Protein AF-A0A7C2J546-F1 (afdb_monomer_lite)

pLDDT: mean 70.64, std 10.44, range [43.5, 88.75]

Radius of gyration: 29.86 Å; chains: 1; bounding box: 64×60×83 Å

Structure (mmCIF, N/CA/C/O backbone):
data_AF-A0A7C2J546-F1
#
_entry.id   AF-A0A7C2J546-F1
#
loop_
_atom_site.group_PDB
_atom_site.id
_atom_site.type_symbol
_atom_site.label_atom_id
_atom_site.label_alt_id
_atom_site.label_comp_id
_atom_site.label_asym_id
_atom_site.label_entity_id
_atom_site.label_seq_id
_atom_site.pdbx_PDB_ins_code
_atom_site.Cartn_x
_atom_site.Cartn_y
_atom_site.Cartn_z
_atom_site.occupancy
_atom_site.B_iso_or_equiv
_atom_site.auth_seq_id
_atom_site.auth_comp_id
_atom_site.auth_asym_id
_atom_site.auth_atom_id
_atom_site.pdbx_PDB_model_num
ATOM 1 N N . MET A 1 1 ? 37.547 -2.231 -60.853 1.00 55.41 1 MET A N 1
ATOM 2 C CA . MET A 1 1 ? 38.028 -1.615 -59.593 1.00 55.41 1 MET A CA 1
ATOM 3 C C . MET A 1 1 ? 37.091 -0.547 -59.016 1.00 55.41 1 MET A C 1
ATOM 5 O O . MET A 1 1 ? 37.048 -0.423 -57.803 1.00 55.41 1 MET A O 1
ATOM 9 N N . VAL A 1 2 ? 36.297 0.184 -59.814 1.00 55.59 2 VAL A N 1
ATOM 10 C CA . VAL A 1 2 ? 35.371 1.216 -59.282 1.00 55.59 2 VAL A CA 1
ATOM 11 C C . VAL A 1 2 ? 34.123 0.618 -58.598 1.00 55.59 2 VAL A C 1
ATOM 13 O O . VAL A 1 2 ? 33.692 1.110 -57.560 1.00 55.59 2 VAL A O 1
ATOM 16 N N . LEU A 1 3 ? 33.591 -0.500 -59.109 1.00 59.06 3 LEU A N 1
ATOM 17 C CA . LEU A 1 3 ? 32.412 -1.189 -58.547 1.00 59.06 3 LEU A CA 1
ATOM 18 C C . LEU A 1 3 ? 32.613 -1.709 -57.114 1.00 59.06 3 LEU A C 1
ATOM 20 O O . LEU A 1 3 ? 31.687 -1.682 -56.310 1.00 59.06 3 LEU A O 1
ATOM 24 N N . THR A 1 4 ? 33.828 -2.138 -56.777 1.00 66.25 4 THR A N 1
ATOM 25 C CA . THR A 1 4 ? 34.175 -2.593 -55.425 1.00 66.25 4 THR A CA 1
ATOM 26 C C . THR A 1 4 ? 34.210 -1.436 -54.427 1.00 66.25 4 THR A C 1
ATOM 28 O O . THR A 1 4 ? 33.751 -1.605 -53.305 1.00 66.25 4 THR A O 1
ATOM 31 N N . GLY A 1 5 ? 34.664 -0.243 -54.829 1.00 69.44 5 GLY A N 1
ATOM 32 C CA . GLY A 1 5 ? 34.682 0.936 -53.952 1.00 69.44 5 GLY A CA 1
ATOM 33 C C . GLY A 1 5 ? 33.279 1.440 -53.603 1.00 69.44 5 GLY A C 1
ATOM 34 O O . GLY A 1 5 ? 32.990 1.717 -52.443 1.00 69.44 5 GLY A O 1
ATOM 35 N N . VAL A 1 6 ? 32.370 1.473 -54.584 1.00 73.00 6 VAL A N 1
ATOM 36 C CA . VAL A 1 6 ? 30.972 1.882 -54.358 1.00 73.00 6 VAL A CA 1
ATOM 37 C C . VAL A 1 6 ? 30.243 0.891 -53.445 1.00 73.00 6 VAL A C 1
ATOM 39 O O . VAL A 1 6 ? 29.521 1.311 -52.543 1.00 73.00 6 VAL A O 1
ATOM 42 N N . ALA A 1 7 ? 30.475 -0.416 -53.612 1.00 72.81 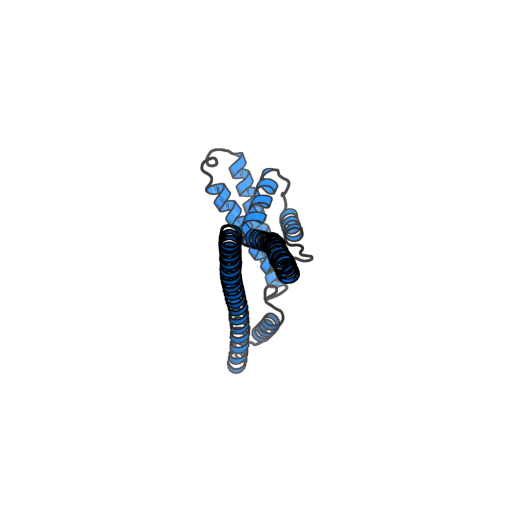7 ALA A N 1
ATOM 43 C CA . ALA A 1 7 ? 29.890 -1.438 -52.742 1.00 72.81 7 ALA A CA 1
ATOM 44 C C . ALA A 1 7 ? 30.337 -1.292 -51.273 1.00 72.81 7 ALA A C 1
ATOM 46 O O . ALA A 1 7 ? 29.511 -1.413 -50.370 1.00 72.81 7 ALA A O 1
ATOM 47 N N . TRP A 1 8 ? 31.612 -0.967 -51.029 1.00 75.75 8 TRP A N 1
ATOM 48 C CA . TRP A 1 8 ? 32.131 -0.719 -49.679 1.00 75.75 8 TRP A CA 1
ATOM 49 C C . TRP A 1 8 ? 31.527 0.528 -49.036 1.00 75.75 8 TRP A C 1
ATOM 51 O O . TRP A 1 8 ? 31.119 0.479 -47.878 1.00 75.75 8 TRP A O 1
ATOM 61 N N . VAL A 1 9 ? 31.393 1.623 -49.788 1.00 73.62 9 VAL A N 1
ATOM 62 C CA . VAL A 1 9 ? 30.779 2.860 -49.277 1.00 73.62 9 VAL A CA 1
ATOM 63 C C . VAL A 1 9 ? 29.307 2.643 -48.918 1.00 73.62 9 VAL A C 1
ATOM 65 O O . VAL A 1 9 ? 28.864 3.091 -47.863 1.00 73.62 9 VAL A O 1
ATOM 68 N N . VAL A 1 10 ? 28.553 1.907 -49.741 1.00 75.25 10 VAL A N 1
ATOM 69 C CA . VAL A 1 10 ? 27.147 1.576 -49.450 1.00 75.25 10 VAL A CA 1
ATOM 70 C C . VAL A 1 10 ? 27.033 0.658 -48.230 1.00 75.25 10 VAL A C 1
ATOM 72 O O . VAL A 1 10 ? 26.159 0.864 -47.388 1.00 75.25 10 VAL A O 1
ATOM 75 N N . PHE A 1 11 ? 27.930 -0.320 -48.087 1.00 73.81 11 PHE A N 1
ATOM 76 C CA . PHE A 1 11 ? 27.926 -1.239 -46.948 1.00 73.81 11 PHE A CA 1
ATOM 77 C C . PHE A 1 11 ? 28.282 -0.539 -45.627 1.00 73.81 11 PHE A C 1
ATOM 79 O O . PHE A 1 11 ? 27.599 -0.728 -44.620 1.00 73.81 11 PHE A O 1
ATOM 86 N N . VAL A 1 12 ? 29.306 0.320 -45.635 1.00 78.12 12 VAL A N 1
ATOM 87 C CA . VAL A 1 12 ? 29.718 1.112 -44.464 1.00 78.12 12 VAL A CA 1
ATOM 88 C C . VAL A 1 12 ? 28.660 2.162 -44.115 1.00 78.12 12 VAL A C 1
ATOM 90 O O . VAL A 1 12 ? 28.304 2.315 -42.949 1.00 78.12 12 VAL A O 1
ATOM 93 N N . GLY A 1 13 ? 28.082 2.839 -45.110 1.00 74.25 13 GLY A N 1
ATOM 94 C CA . GLY A 1 13 ? 26.976 3.772 -44.887 1.00 74.25 13 GLY A CA 1
ATOM 95 C C . GLY A 1 13 ? 25.743 3.084 -44.290 1.00 74.25 13 GLY A C 1
ATOM 96 O O . GLY A 1 13 ? 25.146 3.590 -43.338 1.00 74.25 13 GLY A O 1
ATOM 97 N N . GLY A 1 14 ? 25.401 1.894 -44.791 1.00 74.38 14 GLY A N 1
ATOM 98 C CA . GLY A 1 14 ? 24.295 1.087 -44.278 1.00 74.38 14 GLY A CA 1
ATOM 99 C C . GLY A 1 14 ? 24.512 0.601 -42.843 1.00 74.38 14 GLY A C 1
ATOM 100 O O . GLY A 1 14 ? 23.581 0.639 -42.036 1.00 74.38 14 GLY A O 1
ATOM 101 N N . SER A 1 15 ? 25.736 0.194 -42.488 1.00 73.56 15 SER A N 1
ATOM 102 C CA . SER A 1 15 ? 26.052 -0.277 -41.134 1.00 73.56 15 SER A CA 1
ATOM 103 C C . SER A 1 15 ? 26.032 0.854 -40.102 1.00 73.56 15 SER A C 1
ATOM 105 O O . SER A 1 15 ? 25.474 0.676 -39.018 1.00 73.56 15 SER A O 1
ATOM 107 N N . ILE A 1 16 ? 26.538 2.042 -40.453 1.00 78.50 16 ILE A N 1
ATOM 108 C CA . ILE A 1 16 ? 26.473 3.240 -39.601 1.00 78.50 16 ILE A CA 1
ATOM 109 C C . ILE A 1 16 ? 25.016 3.663 -39.375 1.00 78.50 16 ILE A C 1
ATOM 111 O O . ILE A 1 16 ? 24.630 3.971 -38.245 1.00 78.50 16 ILE A O 1
ATOM 115 N N . PHE A 1 17 ? 24.184 3.630 -40.421 1.00 70.94 17 PHE A N 1
ATOM 116 C CA . PHE A 1 17 ? 22.761 3.953 -40.310 1.00 70.94 17 PHE A CA 1
ATOM 117 C C . PHE A 1 17 ? 22.016 2.973 -39.390 1.00 70.94 17 PHE A C 1
ATOM 119 O O . PHE A 1 17 ? 21.291 3.397 -38.488 1.00 70.94 17 PHE A O 1
ATOM 126 N N . LEU A 1 18 ? 22.244 1.666 -39.553 1.00 70.06 18 LEU A N 1
ATOM 127 C CA . LEU A 1 18 ? 21.663 0.633 -38.690 1.00 70.06 18 LEU A CA 1
ATOM 128 C C . LEU A 1 18 ? 22.120 0.765 -37.232 1.00 70.06 18 LEU A C 1
ATOM 130 O O . LEU A 1 18 ? 21.295 0.648 -36.323 1.00 70.06 18 LEU A O 1
ATOM 134 N N . ALA A 1 19 ? 23.401 1.060 -36.998 1.00 74.12 19 ALA A N 1
ATOM 135 C CA . ALA A 1 19 ? 23.931 1.298 -35.658 1.00 74.12 19 ALA A CA 1
ATOM 136 C C . ALA A 1 19 ? 23.280 2.528 -35.005 1.00 74.12 19 ALA A C 1
ATOM 138 O O . ALA A 1 19 ? 22.825 2.454 -33.863 1.00 74.12 19 ALA A O 1
ATOM 139 N N . GLY A 1 20 ? 23.150 3.634 -35.745 1.00 74.50 20 GLY A N 1
ATOM 140 C CA . GLY A 1 20 ? 22.451 4.832 -35.275 1.00 74.50 20 GLY A CA 1
ATOM 141 C C . GLY A 1 20 ? 20.988 4.554 -34.921 1.00 74.50 20 GLY A C 1
ATOM 142 O O . GLY A 1 20 ? 20.505 4.982 -33.870 1.00 74.50 20 GLY A O 1
ATOM 143 N N . MET A 1 21 ? 20.295 3.766 -35.746 1.00 73.50 21 MET A N 1
ATOM 144 C CA . MET A 1 21 ? 18.903 3.390 -35.505 1.00 73.50 21 MET A CA 1
ATOM 145 C C . MET A 1 21 ? 18.751 2.481 -34.273 1.00 73.50 21 MET A C 1
ATOM 147 O O . MET A 1 21 ? 17.831 2.673 -33.476 1.00 73.50 21 MET A O 1
ATOM 151 N N . ALA A 1 22 ? 19.676 1.539 -34.065 1.00 72.62 22 ALA A N 1
ATOM 152 C CA . ALA A 1 22 ? 19.704 0.682 -32.880 1.00 72.62 22 ALA A CA 1
ATOM 153 C C . ALA A 1 22 ? 19.939 1.487 -31.590 1.00 72.62 22 ALA A C 1
ATOM 155 O O . ALA A 1 22 ? 19.260 1.256 -30.586 1.00 72.62 22 ALA A O 1
ATOM 156 N N . VAL A 1 23 ? 20.836 2.480 -31.620 1.00 77.25 23 VAL A N 1
ATOM 157 C CA . VAL A 1 23 ? 21.078 3.388 -30.486 1.00 77.25 23 VAL A CA 1
ATOM 158 C C . VAL A 1 23 ? 19.842 4.243 -30.192 1.00 77.25 23 VAL A C 1
ATOM 160 O O . VAL A 1 23 ? 19.444 4.361 -29.031 1.00 77.25 23 VAL A O 1
ATOM 163 N N . ALA A 1 24 ? 19.186 4.785 -31.223 1.00 69.25 24 ALA A N 1
ATOM 164 C CA . ALA A 1 24 ? 17.963 5.572 -31.064 1.00 69.25 24 ALA A CA 1
ATOM 165 C C . ALA A 1 24 ? 16.819 4.743 -30.453 1.00 69.25 24 ALA A C 1
ATOM 167 O O . ALA A 1 24 ? 16.184 5.174 -29.488 1.00 69.25 24 ALA A O 1
ATOM 168 N N . LEU A 1 25 ? 16.602 3.520 -30.948 1.00 72.25 25 LEU A N 1
ATOM 169 C CA . LEU A 1 25 ? 15.621 2.589 -30.386 1.00 72.25 25 LEU A CA 1
ATOM 170 C C . LEU A 1 25 ? 15.963 2.210 -28.944 1.00 72.25 25 LEU A C 1
ATOM 172 O O . LEU A 1 25 ? 15.090 2.261 -28.076 1.00 72.25 25 LEU A O 1
ATOM 176 N N . SER A 1 26 ? 17.230 1.905 -28.651 1.00 73.75 26 SER A N 1
ATOM 177 C CA . SER A 1 26 ? 17.664 1.597 -27.288 1.00 73.75 26 SER A CA 1
ATOM 178 C C . SER A 1 26 ? 17.439 2.774 -26.338 1.00 73.75 26 SER A C 1
ATOM 180 O O . SER A 1 26 ? 17.052 2.545 -25.194 1.00 73.75 26 SER A O 1
ATOM 182 N N . ALA A 1 27 ? 17.639 4.017 -26.784 1.00 72.06 27 ALA A N 1
ATOM 183 C CA . ALA A 1 27 ? 17.393 5.211 -25.979 1.00 72.06 27 ALA A CA 1
ATOM 184 C C . ALA A 1 27 ? 15.897 5.416 -25.686 1.00 72.06 27 ALA A C 1
ATOM 186 O O . ALA A 1 27 ? 15.532 5.753 -24.556 1.00 72.06 27 ALA A O 1
ATOM 187 N N . VAL A 1 28 ? 15.021 5.161 -26.664 1.00 73.44 28 VAL A N 1
ATOM 188 C CA . VAL A 1 28 ? 13.560 5.205 -26.481 1.00 73.44 28 VAL A CA 1
ATOM 189 C C . VAL A 1 28 ? 13.098 4.120 -25.504 1.00 73.44 28 VAL A C 1
ATOM 191 O O . VAL A 1 28 ? 12.359 4.418 -24.562 1.00 73.44 28 VAL A O 1
ATOM 194 N N . PHE A 1 29 ? 13.595 2.888 -25.648 1.00 71.69 29 PHE A N 1
ATOM 195 C CA . PHE A 1 29 ? 13.314 1.803 -24.704 1.00 71.69 29 PHE A CA 1
ATOM 196 C C . PHE A 1 29 ? 13.825 2.116 -23.295 1.00 71.69 29 PHE A C 1
ATOM 198 O O . PHE A 1 29 ? 13.100 1.895 -22.326 1.00 71.69 29 PHE A O 1
ATOM 205 N N . LEU A 1 30 ? 15.027 2.686 -23.153 1.00 70.44 30 LEU A N 1
ATOM 206 C CA . LEU A 1 30 ? 15.558 3.105 -21.852 1.00 70.44 30 LEU A CA 1
ATOM 207 C C . LEU A 1 30 ? 14.701 4.205 -21.228 1.00 70.44 30 LEU A C 1
ATOM 209 O O . LEU A 1 30 ? 14.452 4.188 -20.024 1.00 70.44 30 LEU A O 1
ATOM 213 N N . ARG A 1 31 ? 14.233 5.160 -22.038 1.00 72.00 31 ARG A N 1
ATOM 214 C CA . ARG A 1 31 ? 13.352 6.233 -21.581 1.00 72.00 31 ARG A CA 1
ATOM 215 C C . ARG A 1 31 ? 12.061 5.653 -21.024 1.00 72.00 31 ARG A C 1
ATOM 217 O O . ARG A 1 31 ? 11.711 6.011 -19.899 1.00 72.00 31 ARG A O 1
ATOM 224 N N . GLU A 1 32 ? 11.418 4.718 -21.719 1.00 68.94 32 GLU A N 1
ATOM 225 C CA . GLU A 1 32 ? 10.177 4.129 -21.213 1.00 68.94 32 GLU A CA 1
ATOM 226 C C . GLU A 1 32 ? 10.374 3.131 -20.072 1.00 68.94 32 GLU A C 1
ATOM 228 O O . GLU A 1 32 ? 9.642 3.193 -19.084 1.00 68.94 32 GLU A O 1
ATOM 233 N N . LEU A 1 33 ? 11.431 2.318 -20.086 1.00 68.81 33 LEU A N 1
ATOM 234 C CA . LEU A 1 33 ? 11.792 1.489 -18.932 1.00 68.81 33 LEU A CA 1
ATOM 235 C C . LEU A 1 33 ? 12.132 2.344 -17.709 1.00 68.81 33 LEU A C 1
ATOM 237 O O . LEU A 1 33 ? 11.730 2.008 -16.599 1.00 68.81 33 LEU A O 1
ATOM 241 N N . SER A 1 34 ? 12.804 3.485 -17.885 1.00 62.91 34 SER A N 1
ATOM 242 C CA . SER A 1 34 ? 13.077 4.425 -16.795 1.00 62.91 34 SER A CA 1
ATOM 243 C C . SER A 1 34 ? 11.810 5.123 -16.307 1.00 62.91 34 SER A C 1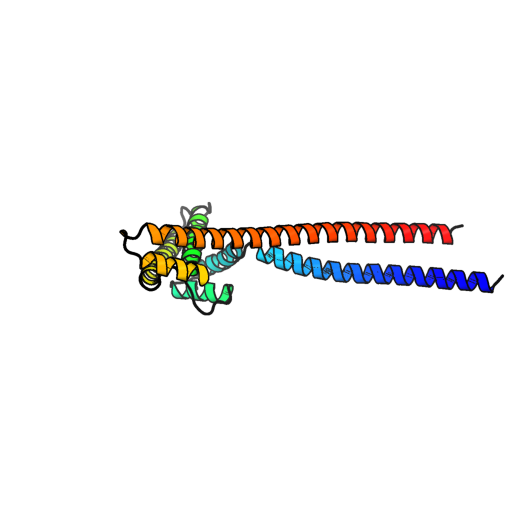
ATOM 245 O O . SER A 1 34 ? 11.694 5.407 -15.117 1.00 62.91 34 SER A O 1
ATOM 247 N N . ARG A 1 35 ? 10.836 5.374 -17.189 1.00 65.19 35 ARG A N 1
ATOM 248 C CA . ARG A 1 35 ? 9.534 5.936 -16.826 1.00 65.19 35 ARG A CA 1
ATOM 249 C C . ARG A 1 35 ? 8.728 4.927 -16.018 1.00 65.19 35 ARG A C 1
ATOM 251 O O . ARG A 1 35 ? 8.199 5.288 -14.971 1.00 65.19 35 ARG A O 1
ATOM 258 N N . VAL A 1 36 ? 8.724 3.661 -16.428 1.00 57.84 36 VAL A N 1
ATOM 259 C CA . VAL A 1 36 ? 8.106 2.548 -15.693 1.00 57.84 36 VAL A CA 1
ATOM 260 C C . VAL A 1 36 ? 8.832 2.286 -14.371 1.00 57.84 36 VAL A C 1
ATOM 262 O O . VAL A 1 36 ? 8.180 2.114 -13.346 1.00 57.84 36 VAL A O 1
ATOM 265 N N . ALA A 1 37 ? 10.165 2.337 -14.340 1.00 55.28 37 ALA A N 1
ATOM 266 C CA . ALA A 1 37 ? 10.958 2.197 -13.119 1.00 55.28 37 ALA A CA 1
ATOM 267 C C . ALA A 1 37 ? 10.764 3.382 -12.159 1.00 55.28 37 ALA A C 1
ATOM 269 O O . ALA A 1 37 ? 10.680 3.178 -10.952 1.00 55.28 37 ALA A O 1
ATOM 270 N N . ARG A 1 38 ? 10.624 4.616 -12.666 1.00 53.72 38 ARG A N 1
ATOM 271 C CA . ARG A 1 38 ? 10.240 5.792 -11.863 1.00 53.72 38 ARG A CA 1
ATOM 272 C C . ARG A 1 38 ? 8.807 5.681 -11.357 1.00 53.72 38 ARG A C 1
ATOM 274 O O . ARG A 1 38 ? 8.558 6.042 -10.212 1.00 53.72 38 ARG A O 1
ATOM 281 N N . MET A 1 39 ? 7.883 5.160 -12.165 1.00 47.25 39 MET A N 1
ATOM 282 C CA . MET A 1 39 ? 6.520 4.860 -11.721 1.00 47.25 39 MET A CA 1
ATOM 283 C C . MET A 1 39 ? 6.506 3.754 -10.654 1.00 47.25 39 MET A C 1
ATOM 285 O O . MET A 1 39 ? 5.766 3.878 -9.683 1.00 47.25 39 MET A O 1
ATOM 289 N N . ARG A 1 40 ? 7.368 2.731 -10.761 1.00 45.78 40 ARG A N 1
ATOM 290 C CA . ARG A 1 40 ? 7.554 1.690 -9.734 1.00 45.78 40 ARG A CA 1
ATOM 291 C C . ARG A 1 40 ? 8.201 2.224 -8.455 1.00 45.78 40 ARG A C 1
ATOM 293 O O . ARG A 1 40 ? 7.661 1.967 -7.391 1.00 45.78 40 ARG A O 1
ATOM 300 N N . ARG A 1 41 ? 9.257 3.043 -8.536 1.00 45.34 41 ARG A N 1
ATOM 301 C CA . ARG A 1 41 ? 9.866 3.706 -7.362 1.00 45.34 41 ARG A CA 1
ATOM 302 C C . ARG A 1 41 ? 8.916 4.694 -6.680 1.00 45.34 41 ARG A C 1
ATOM 304 O O . ARG A 1 41 ? 8.912 4.787 -5.461 1.00 45.34 41 ARG A O 1
ATOM 311 N N . ARG A 1 42 ? 8.056 5.397 -7.432 1.00 45.41 42 ARG A N 1
ATOM 312 C CA . ARG A 1 42 ? 6.938 6.173 -6.849 1.00 45.41 42 ARG A CA 1
ATOM 313 C C . ARG A 1 42 ? 5.890 5.284 -6.168 1.00 45.41 42 ARG A C 1
ATOM 315 O O . ARG A 1 42 ? 5.205 5.748 -5.270 1.00 45.41 42 ARG A O 1
ATOM 322 N N . ARG A 1 43 ? 5.775 4.016 -6.567 1.00 47.22 43 ARG A N 1
ATOM 323 C CA . ARG A 1 43 ? 4.890 3.011 -5.959 1.00 47.22 43 ARG A CA 1
ATOM 324 C C . ARG A 1 43 ? 5.494 2.295 -4.746 1.00 47.22 43 ARG A C 1
ATOM 326 O O . ARG A 1 43 ? 4.779 1.522 -4.124 1.00 47.22 43 ARG A O 1
ATOM 333 N N . GLU A 1 44 ? 6.754 2.539 -4.385 1.00 47.69 44 GLU A N 1
ATOM 334 C CA . GLU A 1 44 ? 7.421 1.846 -3.267 1.00 47.69 44 GLU A CA 1
ATOM 335 C C . GLU A 1 44 ? 7.112 2.450 -1.888 1.00 47.69 44 GLU A C 1
ATOM 337 O O . GLU A 1 44 ? 7.545 1.908 -0.876 1.00 47.69 44 GLU A O 1
ATOM 342 N N . ASN A 1 45 ? 6.330 3.532 -1.793 1.00 57.12 45 ASN A N 1
ATOM 343 C CA . ASN A 1 45 ? 5.908 4.044 -0.487 1.00 57.12 45 ASN A CA 1
ATOM 344 C C . ASN A 1 45 ? 4.538 4.752 -0.507 1.00 57.12 45 ASN A C 1
ATOM 346 O O . ASN A 1 45 ? 4.432 5.905 -0.066 1.00 57.12 45 ASN A O 1
ATOM 350 N N . PRO A 1 46 ? 3.461 4.067 -0.959 1.00 63.62 46 PRO A N 1
ATOM 351 C CA . PRO A 1 46 ? 2.101 4.617 -0.954 1.00 63.62 46 PRO A CA 1
ATOM 352 C C . PRO A 1 46 ? 1.698 5.086 0.447 1.00 63.62 46 PRO A C 1
ATOM 354 O O . PRO A 1 46 ? 0.993 6.080 0.600 1.00 63.62 46 PRO A O 1
ATOM 357 N N . ARG A 1 47 ? 2.256 4.431 1.474 1.00 67.31 47 ARG A N 1
ATOM 358 C CA . ARG A 1 47 ? 2.105 4.802 2.875 1.00 67.31 47 ARG A CA 1
ATOM 359 C C . ARG A 1 47 ? 2.606 6.217 3.177 1.00 67.31 47 ARG A C 1
ATOM 361 O O . ARG A 1 47 ? 1.908 7.018 3.791 1.00 67.31 47 ARG A O 1
ATOM 368 N N . SER A 1 48 ? 3.818 6.545 2.736 1.00 70.50 48 SER A N 1
ATOM 369 C CA . SER A 1 48 ? 4.414 7.855 3.014 1.00 70.50 48 SER A CA 1
ATOM 370 C C . SER A 1 48 ? 3.725 8.985 2.246 1.00 70.50 48 SER A C 1
ATOM 372 O O . SER A 1 48 ? 3.628 10.100 2.757 1.00 70.50 48 SER A O 1
ATOM 374 N N . ASP A 1 49 ? 3.222 8.688 1.047 1.00 79.31 49 ASP A N 1
ATOM 375 C CA . ASP A 1 49 ? 2.568 9.666 0.181 1.00 79.31 49 ASP A CA 1
ATOM 376 C C . ASP A 1 49 ? 1.130 9.948 0.614 1.00 79.31 49 ASP A C 1
ATOM 378 O O . ASP A 1 49 ? 0.710 11.107 0.597 1.00 79.31 49 ASP A O 1
ATOM 382 N N . PHE A 1 50 ? 0.408 8.933 1.099 1.00 82.00 50 PHE A N 1
ATOM 383 C CA . PHE A 1 50 ? -0.875 9.146 1.759 1.00 82.00 50 PHE A CA 1
ATOM 384 C C . PHE A 1 50 ? -0.704 10.016 3.008 1.00 82.00 50 PHE A C 1
ATOM 386 O O . PHE A 1 50 ? -1.395 11.021 3.162 1.00 82.00 50 PHE A O 1
ATOM 393 N N . LEU A 1 51 ? 0.294 9.718 3.849 1.00 80.12 51 LEU A N 1
ATOM 394 C CA . LEU A 1 51 ? 0.549 10.488 5.068 1.00 80.12 51 LEU A CA 1
ATOM 395 C C . LEU A 1 51 ? 0.885 11.963 4.776 1.00 80.12 51 LEU A C 1
ATOM 397 O O . LEU A 1 51 ? 0.418 12.855 5.481 1.00 80.12 51 LEU A O 1
ATOM 401 N N . LYS A 1 52 ? 1.647 12.233 3.705 1.00 80.56 52 LYS A N 1
ATOM 402 C CA . LYS A 1 52 ? 1.951 13.596 3.230 1.00 80.56 52 LYS A CA 1
ATOM 403 C C . LYS A 1 52 ? 0.720 14.358 2.737 1.00 80.56 52 LYS A C 1
ATOM 405 O O . LYS A 1 52 ? 0.765 15.581 2.729 1.00 80.56 52 LYS A O 1
ATOM 410 N N . ARG A 1 53 ? -0.347 13.675 2.309 1.00 80.00 53 ARG A N 1
ATOM 411 C CA . ARG A 1 53 ? -1.632 14.304 1.951 1.00 80.00 53 ARG A CA 1
ATOM 412 C C . ARG A 1 53 ? -2.557 14.450 3.157 1.00 80.00 53 ARG A C 1
ATOM 414 O O . ARG A 1 53 ? -3.232 15.466 3.282 1.00 80.00 53 ARG A O 1
ATOM 421 N N . LEU A 1 54 ? -2.539 13.470 4.058 1.00 82.06 54 LEU A N 1
ATOM 422 C CA . LEU A 1 54 ? -3.363 13.437 5.262 1.00 82.06 54 LEU A CA 1
ATOM 423 C C . LEU A 1 54 ? -2.988 14.560 6.242 1.00 82.06 54 LEU A C 1
ATOM 425 O O . LEU A 1 54 ? -3.860 15.287 6.706 1.00 82.06 54 LEU A O 1
ATOM 429 N N . LEU A 1 55 ? -1.692 14.738 6.520 1.00 80.62 55 LEU A N 1
ATOM 430 C CA . LEU A 1 55 ? -1.189 15.725 7.487 1.00 80.62 55 LEU A CA 1
ATOM 431 C C . LEU A 1 55 ? -1.610 17.173 7.156 1.00 80.62 55 LEU A C 1
ATOM 433 O O . LEU A 1 55 ? -2.158 17.833 8.038 1.00 80.62 55 LEU A O 1
ATOM 437 N N . PRO A 1 56 ? -1.430 17.682 5.918 1.00 80.38 56 PRO A N 1
ATOM 438 C CA . PRO A 1 56 ? -1.951 18.990 5.523 1.00 80.38 56 PRO A CA 1
ATOM 439 C C . PRO A 1 56 ? -3.480 19.073 5.567 1.00 80.38 56 PRO A C 1
ATOM 441 O O . PRO A 1 56 ? -4.014 20.109 5.949 1.00 80.38 56 PRO A O 1
ATOM 444 N N . GLY A 1 57 ? -4.188 17.995 5.208 1.00 78.75 57 GLY A N 1
ATOM 445 C CA . GLY A 1 57 ? -5.654 17.948 5.251 1.00 78.75 57 GLY A CA 1
ATOM 446 C C . GLY A 1 57 ? -6.206 18.132 6.666 1.00 78.75 57 GLY A C 1
ATOM 447 O O . GLY A 1 57 ? -7.114 18.933 6.874 1.00 78.75 57 GLY A O 1
ATOM 448 N N . VAL A 1 58 ? -5.594 17.474 7.652 1.00 80.62 58 VAL A N 1
ATOM 449 C CA . VAL A 1 58 ? -5.909 17.679 9.075 1.00 80.62 58 VAL A CA 1
ATOM 450 C C . VAL A 1 58 ? -5.473 19.074 9.534 1.00 80.62 58 VAL A C 1
ATOM 452 O O . VAL A 1 58 ? -6.224 19.772 10.209 1.00 80.62 58 VAL A O 1
ATOM 455 N N . ALA A 1 59 ? -4.276 19.524 9.144 1.00 74.69 59 ALA A N 1
ATOM 456 C CA . ALA A 1 59 ? -3.736 20.812 9.578 1.00 74.69 59 ALA A CA 1
ATOM 457 C C . ALA A 1 59 ? -4.546 22.022 9.086 1.00 74.69 59 ALA A C 1
ATOM 459 O O . ALA A 1 59 ? -4.583 23.030 9.794 1.00 74.69 59 ALA A O 1
ATOM 460 N N . ASN A 1 60 ? -5.172 21.908 7.911 1.00 79.69 60 ASN A N 1
ATOM 461 C CA . ASN A 1 60 ? -6.010 22.935 7.292 1.00 79.69 60 ASN A CA 1
ATOM 462 C C . ASN A 1 60 ? -7.499 22.791 7.659 1.00 79.69 60 ASN A C 1
ATOM 464 O O . ASN A 1 60 ? -8.323 23.554 7.163 1.00 79.69 60 ASN A O 1
ATOM 468 N N . GLY A 1 61 ? -7.860 21.805 8.491 1.00 76.56 61 GLY A N 1
ATOM 469 C CA . GLY A 1 61 ? -9.247 21.547 8.881 1.00 76.56 61 GLY A CA 1
ATOM 470 C C . GLY A 1 61 ? -10.132 21.003 7.754 1.00 76.56 61 GLY A C 1
ATOM 471 O O . GLY A 1 61 ? -11.352 21.068 7.870 1.00 76.56 61 GLY A O 1
ATOM 472 N N . ALA A 1 62 ? -9.539 20.480 6.676 1.00 79.25 62 ALA A N 1
ATOM 473 C CA . ALA A 1 62 ? -10.257 19.787 5.603 1.00 79.25 62 ALA A CA 1
ATOM 474 C C . ALA A 1 62 ? -10.673 18.361 6.005 1.00 79.25 62 ALA A C 1
ATOM 476 O O . ALA A 1 62 ? -11.530 17.769 5.363 1.00 79.25 62 ALA A O 1
ATOM 477 N N . ILE A 1 63 ? -10.043 17.815 7.047 1.00 81.00 63 ILE A N 1
ATOM 478 C CA . ILE A 1 63 ? -10.357 16.517 7.639 1.00 81.00 63 ILE A CA 1
ATOM 479 C C . ILE A 1 63 ? -10.748 16.781 9.088 1.00 81.00 63 ILE A C 1
ATOM 481 O O . ILE A 1 63 ? -9.878 17.071 9.914 1.00 81.00 63 ILE A O 1
ATOM 485 N N . LYS A 1 64 ? -12.048 16.727 9.374 1.00 79.50 64 LYS A N 1
ATOM 486 C CA . LYS A 1 64 ? -12.598 16.920 10.726 1.00 79.50 64 LYS A CA 1
ATOM 487 C C . LYS A 1 64 ? -13.203 15.636 11.264 1.00 79.50 64 LYS A C 1
ATOM 489 O O . LYS A 1 64 ? -13.132 15.387 12.462 1.00 79.50 64 LYS A O 1
ATOM 494 N N . GLU A 1 65 ? -13.750 14.816 10.376 1.00 85.44 65 GLU A N 1
ATOM 495 C CA . GLU A 1 65 ? -14.444 13.589 10.733 1.00 85.44 65 GLU A CA 1
ATOM 496 C C . GLU A 1 65 ? -13.735 12.359 10.170 1.00 85.44 65 GLU A C 1
ATOM 498 O O . GLU A 1 65 ? -12.960 12.420 9.212 1.00 85.44 65 GLU A O 1
ATOM 503 N N . ILE A 1 66 ? -14.024 11.195 10.756 1.00 84.38 66 ILE A N 1
ATOM 504 C CA . ILE A 1 66 ? -13.461 9.932 10.270 1.00 84.38 66 ILE A CA 1
ATOM 505 C C . ILE A 1 66 ? -13.921 9.621 8.838 1.00 84.38 66 ILE A C 1
ATOM 507 O O . ILE A 1 66 ? -13.168 9.031 8.063 1.00 84.38 66 ILE A O 1
ATOM 511 N N . GLY A 1 67 ? -15.118 10.087 8.463 1.00 82.69 67 GLY A N 1
ATOM 512 C CA . GLY A 1 67 ? -15.654 9.974 7.109 1.00 82.69 67 GLY A CA 1
ATOM 513 C C . GLY A 1 67 ? -14.764 10.655 6.068 1.00 82.69 67 GLY A C 1
ATOM 514 O O . GLY A 1 67 ? -14.552 10.097 4.991 1.00 82.69 67 GLY A O 1
ATOM 515 N N . ASP A 1 68 ? -14.152 11.791 6.414 1.00 84.81 68 ASP A N 1
ATOM 516 C CA . ASP A 1 68 ? -13.219 12.504 5.536 1.00 84.81 68 ASP A CA 1
ATOM 517 C C . ASP A 1 68 ? -11.940 11.692 5.313 1.00 84.81 68 ASP A C 1
ATOM 519 O O . ASP A 1 68 ? -11.438 11.600 4.192 1.00 84.81 68 ASP A O 1
ATOM 523 N N . VAL A 1 69 ? -11.427 11.050 6.371 1.00 84.62 69 VAL A N 1
ATOM 524 C CA . VAL A 1 69 ? -10.249 10.171 6.299 1.00 84.62 69 VAL A CA 1
ATOM 525 C C . VAL A 1 69 ? -10.548 8.946 5.440 1.00 84.62 69 VAL A C 1
ATOM 527 O O . VAL A 1 69 ? -9.757 8.589 4.568 1.00 84.62 69 VAL A O 1
ATOM 530 N N . HIS A 1 70 ? -11.702 8.317 5.662 1.00 86.06 70 HIS A N 1
ATOM 531 C CA . HIS A 1 70 ? -12.179 7.163 4.903 1.00 86.06 70 HIS A CA 1
ATOM 532 C C . HIS A 1 70 ? -12.343 7.498 3.422 1.00 86.06 70 HIS A C 1
ATOM 534 O O . HIS A 1 70 ? -11.879 6.746 2.566 1.00 86.06 70 HIS A O 1
ATOM 540 N N . ASN A 1 71 ? -12.945 8.645 3.110 1.00 84.38 71 ASN A N 1
ATOM 541 C CA . ASN A 1 71 ? -13.119 9.109 1.740 1.00 84.38 71 ASN A CA 1
ATOM 542 C C . ASN A 1 71 ? -11.775 9.465 1.083 1.00 84.38 71 ASN A C 1
ATOM 544 O O . ASN A 1 71 ? -11.503 9.046 -0.040 1.00 84.38 71 ASN A O 1
ATOM 548 N N . ALA A 1 72 ? -10.887 10.165 1.795 1.00 84.38 72 ALA A N 1
ATOM 549 C CA . ALA A 1 72 ? -9.543 10.473 1.311 1.00 84.38 72 ALA A CA 1
ATOM 550 C C . ALA A 1 72 ? -8.737 9.199 1.021 1.00 84.38 72 ALA A C 1
ATOM 552 O O . ALA A 1 72 ? -8.043 9.126 0.006 1.00 84.38 72 ALA A O 1
ATOM 553 N N . TYR A 1 73 ? -8.854 8.186 1.881 1.00 82.31 73 TYR A N 1
ATOM 554 C CA . TYR A 1 73 ? -8.221 6.886 1.691 1.00 82.31 73 TYR A CA 1
ATOM 555 C C . TYR A 1 73 ? -8.791 6.162 0.462 1.00 82.31 73 TYR A C 1
ATOM 557 O O . TYR A 1 73 ? -8.028 5.741 -0.408 1.00 82.31 73 TYR A O 1
ATOM 565 N N . ARG A 1 74 ? -10.122 6.104 0.312 1.00 81.81 74 ARG A N 1
ATOM 566 C CA . ARG A 1 74 ? -10.779 5.520 -0.873 1.00 81.81 74 ARG A CA 1
ATOM 567 C C . ARG A 1 74 ? -10.364 6.211 -2.165 1.00 81.81 74 ARG A C 1
ATOM 569 O O . ARG A 1 74 ? -9.987 5.533 -3.113 1.00 81.81 74 ARG A O 1
ATOM 576 N N . MET A 1 75 ? -10.376 7.542 -2.197 1.00 81.25 75 MET A N 1
ATOM 577 C CA . MET A 1 75 ? -9.963 8.313 -3.371 1.00 81.25 75 MET A CA 1
ATOM 578 C C . MET A 1 75 ? -8.478 8.127 -3.697 1.00 81.25 75 MET A C 1
ATOM 580 O O . MET A 1 75 ? -8.106 8.097 -4.867 1.00 81.25 75 MET A O 1
ATOM 584 N N . PHE A 1 76 ? -7.618 7.997 -2.684 1.00 80.00 76 PHE A N 1
ATOM 585 C CA . PHE A 1 76 ? -6.184 7.802 -2.891 1.00 80.00 76 PHE A CA 1
ATOM 586 C C . PHE A 1 76 ? -5.860 6.412 -3.450 1.00 80.00 76 PHE A C 1
ATOM 588 O O . PHE A 1 76 ? -5.003 6.293 -4.326 1.00 80.00 76 PHE A O 1
ATOM 595 N N . PHE A 1 77 ? -6.547 5.377 -2.961 1.00 75.56 77 PHE A N 1
ATOM 596 C CA . PHE A 1 77 ? -6.305 3.984 -3.342 1.00 75.56 77 PHE A CA 1
ATOM 597 C C . PHE A 1 77 ? -7.266 3.445 -4.417 1.00 75.56 77 PHE A C 1
ATOM 599 O O . PHE A 1 77 ? -7.068 2.333 -4.897 1.00 75.56 77 PHE A O 1
ATOM 606 N N . GLY A 1 78 ? -8.264 4.227 -4.839 1.00 74.19 78 GLY A N 1
ATOM 607 C CA . GLY A 1 78 ? -9.259 3.823 -5.839 1.00 74.19 78 GLY A CA 1
ATOM 608 C C . GLY A 1 78 ? -10.216 2.735 -5.343 1.00 74.19 78 GLY A C 1
ATOM 609 O O . GLY A 1 78 ? -10.620 1.874 -6.119 1.00 74.19 78 GLY A O 1
ATOM 610 N N . LEU A 1 79 ? -10.539 2.738 -4.049 1.00 73.50 79 LEU A N 1
ATOM 611 C CA . LEU A 1 79 ? -11.339 1.692 -3.408 1.00 73.50 79 LEU A CA 1
ATOM 612 C C . LEU A 1 79 ? -12.823 2.068 -3.391 1.00 73.50 79 LEU A C 1
ATOM 614 O O . LEU A 1 79 ? -13.180 3.172 -2.983 1.00 73.50 79 LEU A O 1
ATOM 618 N N . GLY A 1 80 ? -13.691 1.131 -3.779 1.00 63.25 80 GLY A N 1
ATOM 619 C CA . GLY A 1 80 ? -15.145 1.314 -3.704 1.00 63.25 80 GLY A CA 1
ATOM 620 C C . GLY A 1 80 ? -15.702 1.163 -2.285 1.00 63.25 80 GLY A C 1
ATOM 621 O O . GLY A 1 80 ? -16.538 1.956 -1.859 1.00 63.25 80 GLY A O 1
ATOM 622 N N . VAL A 1 81 ? -15.208 0.175 -1.532 1.00 73.06 81 VAL A N 1
ATOM 623 C CA . VAL A 1 81 ? -15.664 -0.160 -0.172 1.00 73.06 81 VAL A CA 1
ATOM 624 C C . VAL A 1 81 ? -14.444 -0.370 0.728 1.00 73.06 81 VAL A C 1
ATOM 626 O O . VAL A 1 81 ? -13.430 -0.907 0.281 1.00 73.06 81 VAL A O 1
ATOM 629 N N . LEU A 1 82 ? -14.526 0.095 1.978 1.00 74.25 82 LEU A N 1
ATOM 630 C CA . LEU A 1 82 ? -13.504 -0.167 2.995 1.00 74.25 82 LEU A CA 1
ATOM 631 C C . LEU A 1 82 ? -13.775 -1.522 3.643 1.00 74.25 82 LEU A C 1
ATOM 633 O O . LEU A 1 82 ? -14.926 -1.888 3.834 1.00 74.25 82 LEU A O 1
ATOM 637 N N . THR A 1 83 ? -12.704 -2.231 3.966 1.00 72.06 83 THR A N 1
ATOM 638 C CA . THR A 1 83 ? -12.735 -3.506 4.693 1.00 72.06 83 THR A CA 1
ATOM 639 C C . THR A 1 83 ? -11.959 -3.335 5.995 1.00 72.06 83 THR A C 1
ATOM 641 O O . THR A 1 83 ? -11.184 -2.376 6.114 1.00 72.06 83 THR A O 1
ATOM 644 N N . ALA A 1 84 ? -12.059 -4.294 6.917 1.00 71.69 84 ALA A N 1
ATOM 645 C CA . ALA A 1 84 ? -11.325 -4.236 8.183 1.00 71.69 84 ALA A CA 1
ATOM 646 C C . ALA A 1 84 ? -9.809 -4.048 7.987 1.00 71.69 84 ALA A C 1
ATOM 648 O O . ALA A 1 84 ? -9.198 -3.241 8.682 1.00 71.69 84 ALA A O 1
ATOM 649 N N . SER A 1 85 ? -9.205 -4.689 6.976 1.00 69.94 85 SER A N 1
ATOM 650 C CA . SER A 1 85 ? -7.780 -4.493 6.658 1.00 69.94 85 SER A CA 1
ATOM 651 C C . SER A 1 85 ? -7.447 -3.043 6.292 1.00 69.94 85 SER A C 1
ATOM 653 O O . SER A 1 85 ? -6.397 -2.528 6.661 1.00 69.94 85 SER A O 1
ATOM 655 N N . HIS A 1 86 ? -8.344 -2.352 5.586 1.00 79.25 86 HIS A N 1
ATOM 656 C CA . HIS A 1 86 ? -8.158 -0.940 5.255 1.00 79.25 86 HIS A CA 1
ATOM 657 C C . HIS A 1 86 ? -8.337 -0.044 6.487 1.00 79.25 86 HIS A C 1
ATOM 659 O O . HIS A 1 86 ? -7.611 0.936 6.643 1.00 79.25 86 HIS A O 1
ATOM 665 N N 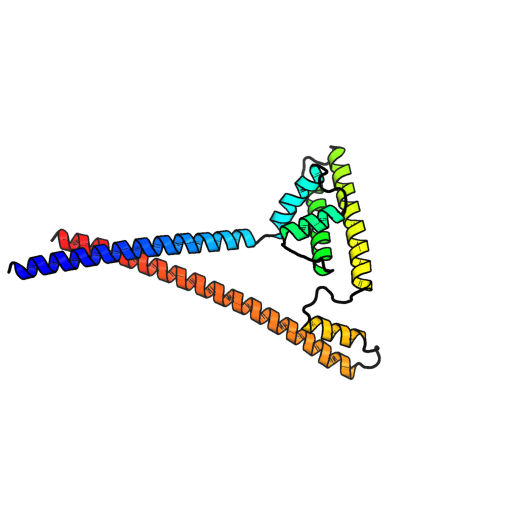. LEU A 1 87 ? -9.271 -0.377 7.382 1.00 82.12 87 LEU A N 1
ATOM 666 C CA . LEU A 1 87 ? -9.437 0.341 8.647 1.00 82.12 87 LEU A CA 1
ATOM 667 C C . LEU A 1 87 ? -8.217 0.178 9.564 1.00 82.12 87 LEU A C 1
ATOM 669 O O . LEU A 1 87 ? -7.808 1.152 10.199 1.00 82.12 87 LEU A O 1
ATOM 673 N N . GLU A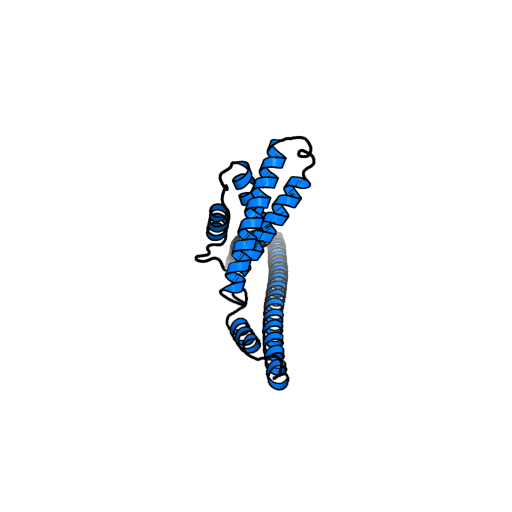 1 88 ? -7.604 -1.005 9.601 1.00 80.81 88 GLU A N 1
ATOM 674 C CA . GLU A 1 88 ? -6.336 -1.246 10.300 1.00 80.81 88 GLU A CA 1
ATOM 675 C C . GLU A 1 88 ? -5.206 -0.386 9.725 1.00 80.81 88 GLU A C 1
ATOM 677 O O . GLU A 1 88 ? -4.505 0.301 10.472 1.00 80.81 88 GLU A O 1
ATOM 682 N N . GLU A 1 89 ? -5.077 -0.330 8.397 1.00 80.44 89 GLU A N 1
ATOM 683 C CA . GLU A 1 89 ? -4.087 0.536 7.756 1.00 80.44 89 GLU A CA 1
ATOM 684 C C . GLU A 1 89 ? -4.314 2.017 8.089 1.00 80.44 89 GLU A C 1
ATOM 686 O O . GLU A 1 89 ? -3.361 2.734 8.401 1.00 80.44 89 GLU A O 1
ATOM 691 N N . ILE A 1 90 ? -5.568 2.483 8.081 1.00 85.31 90 ILE A N 1
ATOM 692 C CA . ILE A 1 90 ? -5.931 3.848 8.490 1.00 85.31 90 ILE A CA 1
ATOM 693 C C . ILE A 1 90 ? -5.526 4.106 9.947 1.00 85.31 90 ILE A C 1
ATOM 695 O O . ILE A 1 90 ? -4.968 5.167 10.242 1.00 85.31 90 ILE A O 1
ATOM 699 N N . ALA A 1 91 ? -5.734 3.148 10.853 1.00 85.62 91 ALA A N 1
ATOM 700 C CA . ALA A 1 91 ? -5.309 3.280 12.245 1.00 85.62 91 ALA A CA 1
ATOM 701 C C . ALA A 1 91 ? -3.785 3.449 12.360 1.00 85.62 91 ALA A C 1
ATOM 703 O O . ALA A 1 91 ? -3.307 4.322 13.092 1.00 85.62 91 ALA A O 1
ATOM 704 N N . ASP A 1 92 ? -3.012 2.679 11.596 1.00 85.00 92 ASP A N 1
ATOM 705 C CA . ASP A 1 92 ? -1.553 2.789 11.569 1.00 85.00 92 ASP A CA 1
ATOM 706 C C . ASP A 1 92 ? -1.071 4.113 10.962 1.00 85.00 92 ASP A C 1
ATOM 708 O O . ASP A 1 92 ? -0.103 4.714 11.452 1.00 85.00 92 ASP A O 1
ATOM 712 N N . PHE A 1 93 ? -1.776 4.635 9.954 1.00 84.44 93 PHE A N 1
ATOM 713 C CA . PHE A 1 93 ? -1.525 5.974 9.424 1.00 84.44 93 PHE A CA 1
ATOM 714 C C . PHE A 1 93 ? -1.758 7.061 10.470 1.00 84.44 93 PHE A C 1
ATOM 716 O O . PHE A 1 93 ? -0.911 7.943 10.629 1.00 84.44 93 PHE A O 1
ATOM 723 N N . LEU A 1 94 ? -2.859 6.986 11.217 1.00 86.06 94 LEU A N 1
ATOM 724 C CA . LEU A 1 94 ? -3.182 7.954 12.265 1.00 86.06 94 LEU A CA 1
ATOM 725 C C . LEU A 1 94 ? -2.181 7.875 13.431 1.00 86.06 94 LEU A C 1
ATOM 727 O O . LEU A 1 94 ? -1.701 8.912 13.889 1.00 86.06 94 LEU A O 1
ATOM 731 N N . ARG A 1 95 ? -1.761 6.672 13.849 1.00 86.56 95 ARG A N 1
ATOM 732 C CA . ARG A 1 95 ? -0.682 6.488 14.844 1.00 86.56 95 ARG A CA 1
ATOM 733 C C . ARG A 1 95 ? 0.631 7.113 14.379 1.00 86.56 95 ARG A C 1
ATOM 735 O O . ARG A 1 95 ? 1.264 7.850 15.132 1.00 86.56 95 ARG A O 1
ATOM 742 N N . THR A 1 96 ? 1.015 6.865 13.127 1.00 84.94 96 THR A N 1
ATOM 743 C CA . THR A 1 96 ? 2.232 7.432 12.527 1.00 84.94 96 THR A CA 1
ATOM 744 C C . THR A 1 96 ? 2.144 8.956 12.402 1.00 84.94 96 THR A C 1
ATOM 746 O O . THR A 1 96 ? 3.144 9.657 12.555 1.00 84.94 96 THR A O 1
ATOM 749 N N . ALA A 1 97 ? 0.954 9.500 12.141 1.00 82.69 97 ALA A N 1
ATOM 750 C CA . ALA A 1 97 ? 0.733 10.940 12.127 1.00 82.69 97 ALA A CA 1
ATOM 751 C C . ALA A 1 97 ? 0.903 11.545 13.530 1.00 82.69 97 ALA A C 1
ATOM 753 O O . ALA A 1 97 ? 1.600 12.549 13.668 1.00 82.69 97 ALA A O 1
ATOM 754 N N . ILE A 1 98 ? 0.350 10.912 14.574 1.00 84.19 98 ILE A N 1
ATOM 755 C CA . ILE A 1 98 ? 0.514 11.347 15.973 1.00 84.19 98 ILE A CA 1
ATOM 756 C C . ILE A 1 98 ? 1.993 11.372 16.363 1.00 84.19 98 ILE A C 1
ATOM 758 O O . ILE A 1 98 ? 2.461 12.381 16.891 1.00 84.19 98 ILE A O 1
ATOM 762 N N . THR A 1 99 ? 2.739 10.297 16.085 1.00 83.38 99 THR A N 1
ATOM 763 C CA . THR A 1 99 ? 4.165 10.229 16.436 1.00 83.38 99 THR A CA 1
ATOM 764 C C . THR A 1 99 ? 4.968 11.290 15.695 1.00 83.38 99 THR A C 1
ATOM 766 O O . THR A 1 99 ? 5.737 12.007 16.323 1.00 83.38 99 THR A O 1
ATOM 769 N N . ARG A 1 100 ? 4.737 11.487 14.390 1.00 80.31 100 ARG A N 1
ATOM 770 C CA . ARG A 1 100 ? 5.434 12.531 13.621 1.00 80.31 100 ARG A CA 1
ATOM 771 C C . ARG A 1 100 ? 5.139 13.940 14.117 1.00 80.31 100 ARG A C 1
ATOM 773 O O . ARG A 1 100 ? 6.074 14.722 14.236 1.00 80.31 100 ARG A O 1
ATOM 780 N N . MET A 1 101 ? 3.879 14.256 14.421 1.00 77.12 101 MET A N 1
ATOM 781 C CA . MET A 1 101 ? 3.507 15.568 14.963 1.00 77.12 101 MET A CA 1
ATOM 782 C C . MET A 1 101 ? 4.131 15.806 16.344 1.00 77.12 101 MET A C 1
ATOM 784 O O . MET A 1 101 ? 4.578 16.919 16.620 1.00 77.12 101 MET A O 1
ATOM 788 N N . ALA A 1 102 ? 4.218 14.765 17.180 1.00 75.94 102 ALA A N 1
ATOM 789 C CA . ALA A 1 102 ? 4.848 14.828 18.498 1.00 75.94 102 ALA A CA 1
ATOM 790 C C . ALA A 1 102 ? 6.386 14.919 18.441 1.00 75.94 102 ALA A C 1
ATOM 792 O O . ALA A 1 102 ? 6.988 15.543 19.310 1.00 75.94 102 ALA A O 1
ATOM 793 N N . SER A 1 103 ? 7.028 14.321 17.430 1.00 71.94 103 SER A N 1
ATOM 794 C CA . SER A 1 103 ? 8.490 14.323 17.262 1.00 71.94 103 SER A CA 1
ATOM 795 C C . SER A 1 103 ? 9.047 15.573 16.570 1.00 71.94 103 SER A C 1
ATOM 797 O O . SER A 1 103 ? 10.262 15.766 16.561 1.00 71.94 103 SER A O 1
ATOM 799 N N . THR A 1 104 ? 8.210 16.430 15.975 1.00 65.19 104 THR A N 1
ATOM 800 C CA . THR A 1 104 ? 8.676 17.686 15.365 1.00 65.19 104 THR A CA 1
ATOM 801 C C . THR A 1 104 ? 9.148 18.685 16.441 1.00 65.19 104 THR A C 1
ATOM 803 O O . THR A 1 104 ? 8.324 19.108 17.256 1.00 65.19 104 THR A O 1
ATOM 806 N N . PRO A 1 105 ? 10.419 19.152 16.430 1.00 52.16 105 PRO A N 1
ATOM 807 C CA . PRO A 1 105 ? 10.995 19.978 17.508 1.00 52.16 105 PRO A CA 1
ATOM 808 C C . PRO A 1 105 ? 10.344 21.358 17.689 1.00 52.16 105 PRO A C 1
ATOM 810 O O . PRO A 1 105 ? 10.600 22.046 18.668 1.00 52.16 105 PRO A O 1
ATOM 813 N N . SER A 1 106 ? 9.501 21.780 16.745 1.00 49.84 106 SER A N 1
ATOM 814 C CA . SER A 1 106 ? 8.833 23.087 16.750 1.00 49.84 106 SER A CA 1
ATOM 815 C C . SER A 1 106 ? 7.501 23.091 17.533 1.00 49.84 106 SER A C 1
ATOM 817 O O . SER A 1 106 ? 6.803 24.100 17.567 1.00 49.84 106 SER A O 1
ATOM 819 N N . GLY A 1 107 ? 7.110 21.963 18.142 1.00 48.25 107 GLY A N 1
ATOM 820 C CA . GLY A 1 107 ? 5.726 21.721 18.564 1.00 48.25 107 GLY A CA 1
ATOM 821 C C . GLY A 1 107 ? 5.413 21.691 20.062 1.00 48.25 107 GLY A C 1
ATOM 822 O O . GLY A 1 107 ? 4.228 21.613 20.379 1.00 48.25 107 GLY A O 1
ATOM 823 N N . SER A 1 108 ? 6.383 21.745 20.985 1.00 47.69 108 SER A N 1
ATOM 824 C CA . SER A 1 108 ? 6.085 21.546 22.420 1.00 47.69 108 SER A CA 1
ATOM 825 C C . SER A 1 108 ? 5.422 22.744 23.118 1.00 47.69 108 SER A C 1
ATOM 827 O O . SER A 1 108 ? 4.832 22.556 24.179 1.00 47.69 108 SER A O 1
ATOM 829 N N . SER A 1 109 ? 5.442 23.937 22.510 1.00 53.28 109 SER A N 1
ATOM 830 C CA . SER A 1 109 ? 4.899 25.168 23.118 1.00 53.28 109 SER A CA 1
ATOM 831 C C . SER A 1 109 ? 3.805 25.862 22.300 1.00 53.28 109 SER A C 1
ATOM 833 O O . SER A 1 109 ? 3.342 26.926 22.698 1.00 53.28 109 SER A O 1
ATOM 835 N N . ASN A 1 110 ? 3.381 25.299 21.160 1.00 59.81 110 ASN A N 1
ATOM 836 C CA . ASN A 1 110 ? 2.398 25.945 20.287 1.00 59.81 110 ASN A CA 1
ATOM 837 C C . ASN A 1 110 ? 0.994 25.350 20.543 1.00 59.81 110 ASN A C 1
ATOM 839 O O . ASN A 1 110 ? 0.780 24.185 20.213 1.00 59.81 110 ASN A O 1
ATOM 843 N N . PRO A 1 111 ? 0.024 26.085 21.119 1.00 60.38 111 PRO A N 1
ATOM 844 C CA . PRO A 1 111 ? -1.280 25.530 21.515 1.00 60.38 111 PRO A CA 1
ATOM 845 C C . PRO A 1 111 ? -2.028 24.845 20.356 1.00 60.38 111 PRO A C 1
ATOM 847 O O . PRO A 1 111 ? -2.626 23.785 20.543 1.00 60.38 111 PRO A O 1
ATOM 850 N N . GLY A 1 112 ? -1.873 25.353 19.128 1.00 68.06 112 GLY A N 1
ATOM 851 C CA . GLY A 1 112 ? -2.486 24.767 17.933 1.00 68.06 112 GLY A CA 1
ATOM 852 C C . GLY A 1 112 ? -1.902 23.419 17.480 1.00 68.06 112 GLY A C 1
ATOM 853 O O . GLY A 1 112 ? -2.540 22.725 16.691 1.00 68.06 112 GLY A O 1
ATOM 854 N N . SER A 1 113 ? -0.713 23.000 17.938 1.00 69.06 113 SER A N 1
ATOM 855 C CA . SER A 1 113 ? -0.196 21.646 17.653 1.00 69.06 113 SER A CA 1
ATOM 856 C C . SER A 1 113 ? -0.883 20.595 18.533 1.00 69.06 113 SER A C 1
ATOM 858 O O . SER A 1 113 ? -1.158 19.484 18.077 1.00 69.06 113 SER A O 1
ATOM 860 N N . ARG A 1 114 ? -1.211 20.964 19.778 1.00 75.12 114 ARG A N 1
ATOM 861 C CA . ARG A 1 114 ? -1.852 20.094 20.769 1.00 75.12 114 ARG A CA 1
ATOM 862 C C . ARG A 1 114 ? -3.296 19.783 20.390 1.00 75.12 114 ARG A C 1
ATOM 864 O O . ARG A 1 114 ? -3.686 18.620 20.430 1.00 75.12 114 ARG A O 1
ATOM 871 N N . GLU A 1 115 ? -4.032 20.796 19.937 1.00 78.81 115 GLU A N 1
ATOM 872 C CA . GLU A 1 115 ? -5.391 20.645 19.400 1.00 78.81 115 GLU A CA 1
ATOM 873 C C . GLU A 1 115 ? -5.413 19.714 18.182 1.00 78.81 115 GLU A C 1
ATOM 875 O O . GLU A 1 115 ? -6.216 18.789 18.114 1.00 78.81 115 GLU A O 1
ATOM 880 N N . LYS A 1 116 ? -4.462 19.867 17.252 1.00 79.81 116 LYS A N 1
ATOM 881 C CA . LYS A 1 116 ? -4.352 18.988 16.073 1.00 79.81 116 LYS A CA 1
ATOM 882 C C . LYS A 1 116 ? -4.053 17.538 16.448 1.00 79.81 116 LYS A C 1
ATOM 884 O O . LYS A 1 116 ? -4.640 16.621 15.880 1.00 79.81 116 LYS A O 1
ATOM 889 N N . ILE A 1 117 ? -3.165 17.313 17.418 1.00 82.00 117 ILE A N 1
ATOM 890 C CA . ILE A 1 117 ? -2.892 15.964 17.937 1.00 82.00 117 ILE A CA 1
ATOM 891 C C . ILE A 1 117 ? -4.152 15.372 18.578 1.00 82.00 117 ILE A C 1
ATOM 893 O O . ILE A 1 117 ? -4.404 14.177 18.417 1.00 82.00 117 ILE A O 1
ATOM 897 N N . GLN A 1 118 ? -4.945 16.185 19.278 1.00 84.56 118 GLN A N 1
ATOM 898 C CA . GLN A 1 118 ? -6.197 15.748 19.887 1.00 84.56 118 GLN A CA 1
ATOM 899 C C . GLN A 1 118 ? -7.229 15.329 18.833 1.00 84.56 118 GLN A C 1
ATOM 901 O O . GLN A 1 118 ? -7.757 14.225 18.937 1.00 84.56 118 GLN A O 1
ATOM 906 N N . VAL A 1 119 ? -7.401 16.107 17.759 1.00 85.00 119 VAL A N 1
ATOM 907 C CA . VAL A 1 119 ? -8.266 15.733 16.624 1.00 85.00 119 VAL A CA 1
ATOM 908 C C . VAL A 1 119 ? -7.843 14.388 16.024 1.00 85.00 119 VAL A C 1
ATOM 910 O O . VAL A 1 119 ? -8.668 13.501 15.834 1.00 85.00 119 VAL A O 1
ATOM 913 N N . VAL A 1 120 ? -6.545 14.167 15.782 1.00 84.12 120 VAL A N 1
ATOM 914 C CA . VAL A 1 120 ? -6.075 12.882 15.226 1.00 84.12 120 VAL A CA 1
ATOM 915 C C . VAL A 1 120 ? -6.283 11.714 16.198 1.00 84.12 120 VAL A C 1
ATOM 917 O O . VAL A 1 120 ? -6.560 10.598 15.758 1.00 84.12 120 VAL A O 1
ATOM 920 N N . ARG A 1 121 ? -6.197 11.946 17.515 1.00 86.19 121 ARG A N 1
ATOM 921 C CA . ARG A 1 121 ? -6.527 10.927 18.528 1.00 86.19 121 ARG A CA 1
ATOM 922 C C . ARG A 1 121 ? -8.013 10.585 18.539 1.00 86.19 121 ARG A C 1
ATOM 924 O O . ARG A 1 121 ? -8.348 9.411 18.665 1.00 86.19 121 ARG A O 1
ATOM 931 N N . GLU A 1 122 ? -8.883 11.575 18.387 1.00 88.50 122 GLU A N 1
ATOM 932 C CA . GLU A 1 122 ? -10.329 11.359 18.284 1.00 88.50 122 GLU A CA 1
ATOM 933 C C . GLU A 1 122 ? -10.672 10.563 17.020 1.00 88.50 122 GLU A C 1
ATOM 935 O O . GLU A 1 122 ? -11.368 9.553 17.105 1.00 88.50 122 GLU A O 1
ATOM 940 N N . LEU A 1 123 ? -10.083 10.920 15.873 1.00 87.69 123 LEU A N 1
ATOM 941 C CA . LEU A 1 123 ? -10.219 10.157 14.626 1.00 87.69 123 LEU A CA 1
ATOM 942 C C . LEU A 1 123 ? -9.753 8.703 14.791 1.00 87.69 123 LEU A C 1
ATOM 944 O O . LEU A 1 123 ? -10.430 7.783 14.334 1.00 87.69 123 LEU A O 1
ATOM 948 N N . LEU A 1 124 ? -8.628 8.479 15.479 1.00 88.75 124 LEU A N 1
ATOM 949 C CA . LEU A 1 124 ? -8.129 7.135 15.775 1.00 88.75 124 LEU A CA 1
ATOM 950 C C . LEU A 1 124 ? -9.131 6.342 16.626 1.00 88.75 124 LEU A C 1
ATOM 952 O O . LEU A 1 124 ? -9.420 5.193 16.299 1.00 88.75 124 LEU A O 1
ATOM 956 N N . ALA A 1 125 ? -9.667 6.947 17.687 1.00 87.44 125 ALA A N 1
ATOM 957 C CA . ALA A 1 125 ? -10.617 6.293 18.583 1.00 87.44 125 ALA A CA 1
ATOM 958 C C . ALA A 1 125 ? -11.918 5.913 17.860 1.00 87.44 125 ALA A C 1
ATOM 960 O O . ALA A 1 125 ? -12.436 4.813 18.049 1.00 87.44 125 ALA A O 1
ATOM 961 N N . VAL A 1 126 ? -12.431 6.789 16.991 1.00 87.88 126 VAL A N 1
ATOM 962 C CA . VAL A 1 126 ? -13.621 6.488 16.183 1.00 87.88 126 VAL A CA 1
ATOM 963 C C . VAL A 1 126 ? -13.324 5.377 15.173 1.00 87.88 126 VAL A C 1
ATOM 965 O O . VAL A 1 126 ? -14.117 4.447 15.048 1.00 87.88 126 VAL A O 1
ATOM 968 N N . ASN A 1 127 ? -12.168 5.411 14.503 1.00 87.81 127 ASN A N 1
ATOM 969 C CA . ASN A 1 127 ? -11.769 4.356 13.569 1.00 87.81 127 ASN A CA 1
ATOM 970 C C . ASN A 1 127 ? -11.654 2.984 14.250 1.00 87.81 127 ASN A C 1
ATOM 972 O O . ASN A 1 127 ? -12.068 1.983 13.679 1.00 87.81 127 ASN A O 1
ATOM 976 N N . GLN A 1 128 ? -11.124 2.942 15.477 1.00 86.88 128 GLN A N 1
ATOM 977 C CA . GLN A 1 128 ? -11.029 1.716 16.273 1.00 86.88 128 GLN A CA 1
ATOM 978 C C . GLN A 1 128 ? -12.404 1.155 16.631 1.00 86.88 128 GLN A C 1
ATOM 980 O O . GLN A 1 128 ? -12.617 -0.039 16.469 1.00 86.88 128 GLN A O 1
ATOM 985 N N . ARG A 1 129 ? -13.359 2.007 17.025 1.00 85.81 129 ARG A N 1
ATOM 986 C CA . ARG A 1 129 ? -14.740 1.565 17.280 1.00 85.81 129 ARG A CA 1
ATOM 987 C C . ARG A 1 129 ? -15.396 0.980 16.031 1.00 85.81 129 ARG A C 1
ATOM 989 O O . ARG A 1 129 ? -16.078 -0.032 16.125 1.00 85.81 129 ARG A O 1
ATOM 996 N N . ILE A 1 130 ? -15.191 1.597 14.866 1.00 82.62 130 ILE A N 1
ATOM 997 C CA . ILE A 1 130 ? -15.728 1.080 13.596 1.00 82.62 130 ILE A CA 1
ATOM 998 C C . ILE A 1 130 ? -15.078 -0.264 13.255 1.00 82.62 130 ILE A C 1
ATOM 1000 O O . ILE A 1 130 ? -15.786 -1.194 12.890 1.00 82.62 130 ILE A O 1
ATOM 1004 N N . LEU A 1 131 ? -13.759 -0.383 13.424 1.00 82.62 131 LEU A N 1
ATOM 1005 C CA . LEU A 1 131 ? -13.036 -1.636 13.217 1.00 82.62 131 LEU A CA 1
ATOM 1006 C C . LEU A 1 131 ? -13.536 -2.741 14.157 1.00 82.62 131 LEU A C 1
ATOM 1008 O O . LEU A 1 131 ? -13.765 -3.855 13.706 1.00 82.62 131 LEU A O 1
ATOM 1012 N N . GLU A 1 132 ? -13.749 -2.444 15.440 1.00 81.12 132 GLU A N 1
ATOM 1013 C CA . GLU A 1 132 ? -14.303 -3.400 16.406 1.00 81.12 132 GLU A CA 1
ATOM 1014 C C . GLU A 1 132 ? -15.695 -3.888 15.991 1.00 81.12 132 GLU A C 1
ATOM 1016 O O . GLU A 1 132 ? -15.955 -5.089 16.028 1.00 81.12 132 GLU A O 1
ATOM 1021 N N . VAL A 1 133 ? -16.569 -2.982 15.540 1.00 79.62 133 VAL A N 1
ATOM 1022 C CA . VAL A 1 133 ? -17.899 -3.340 15.025 1.00 79.62 133 VAL A CA 1
ATOM 1023 C C . VAL A 1 133 ? -17.789 -4.174 13.746 1.00 79.62 133 VAL A C 1
ATOM 1025 O O . VAL A 1 133 ? -18.475 -5.181 13.608 1.00 79.62 133 VAL A O 1
ATOM 1028 N N . GLU A 1 134 ? -16.910 -3.807 12.815 1.00 72.06 134 GLU A N 1
ATOM 1029 C CA . GLU A 1 134 ? -16.745 -4.540 11.557 1.00 72.06 134 GLU A CA 1
ATOM 1030 C C . GLU A 1 134 ? -16.174 -5.948 11.788 1.00 72.06 134 GLU A C 1
ATOM 1032 O O . GLU A 1 134 ? -16.651 -6.908 11.186 1.00 72.06 134 GLU A O 1
ATOM 1037 N N . LEU A 1 135 ? -15.224 -6.096 12.716 1.00 68.69 135 LEU A N 1
ATOM 1038 C CA . LEU A 1 135 ? -14.687 -7.392 13.141 1.00 68.69 135 LEU A CA 1
ATOM 1039 C C . LEU A 1 135 ? -15.742 -8.261 13.838 1.00 68.69 135 LEU A C 1
ATOM 1041 O O . LEU A 1 135 ? -15.696 -9.484 13.713 1.00 68.69 135 LEU A O 1
ATOM 1045 N N . GLN A 1 136 ? -16.692 -7.649 14.550 1.00 67.94 136 GLN A N 1
ATOM 1046 C CA . GLN A 1 136 ? -17.833 -8.355 15.141 1.00 67.94 136 GLN A CA 1
ATOM 1047 C C . GLN A 1 136 ? -18.870 -8.778 14.089 1.00 67.94 136 GLN A C 1
ATOM 1049 O O . GLN A 1 136 ? -19.497 -9.824 14.247 1.00 67.94 136 GLN A O 1
ATOM 1054 N N . CYS A 1 137 ? -19.059 -7.995 13.022 1.00 62.47 137 CYS A N 1
ATOM 1055 C CA . CYS A 1 137 ? -20.055 -8.273 11.983 1.00 62.47 137 CYS A CA 1
ATOM 1056 C C . CYS A 1 137 ? -19.548 -9.192 10.858 1.00 62.47 137 CYS A C 1
ATOM 1058 O O . CYS A 1 137 ? -20.354 -9.916 10.276 1.00 62.47 137 CYS A O 1
ATOM 1060 N N . VAL A 1 138 ? -18.250 -9.171 10.531 1.00 60.91 138 VAL A N 1
ATOM 1061 C CA . VAL A 1 138 ? -17.645 -10.006 9.479 1.00 60.91 138 VAL A CA 1
ATOM 1062 C C . VAL A 1 138 ? -16.256 -10.485 9.924 1.00 60.91 138 VAL A C 1
ATOM 1064 O O . VAL A 1 138 ? -15.254 -9.798 9.683 1.00 60.91 138 VAL A O 1
ATOM 1067 N N . PRO A 1 139 ? -16.150 -11.670 10.552 1.00 59.56 139 PRO A N 1
ATOM 1068 C CA . PRO A 1 139 ? -14.849 -12.233 10.878 1.00 59.56 139 PRO A CA 1
ATOM 1069 C C . PRO A 1 139 ? -14.026 -12.452 9.594 1.00 59.56 139 PRO A C 1
ATOM 1071 O O . PRO A 1 139 ? -14.540 -12.869 8.560 1.00 59.56 139 PRO A O 1
ATOM 1074 N N . PHE A 1 140 ? -12.727 -12.141 9.654 1.00 63.12 140 PHE A N 1
ATOM 1075 C CA . PHE A 1 140 ? -11.746 -12.368 8.577 1.00 63.12 140 PHE A CA 1
ATOM 1076 C C . PHE A 1 140 ? -11.926 -11.560 7.272 1.00 63.12 140 PHE A C 1
ATOM 1078 O O . PHE A 1 140 ? -11.389 -11.952 6.236 1.00 63.12 140 PHE A O 1
ATOM 1085 N N . SER A 1 141 ? -12.5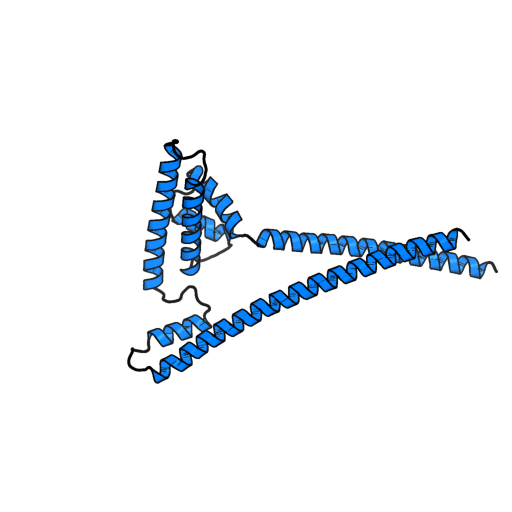94 -10.400 7.284 1.00 56.22 141 SER A N 1
ATOM 1086 C CA . SER A 1 141 ? -12.807 -9.566 6.077 1.00 56.22 141 SER A CA 1
ATOM 1087 C C . SER A 1 141 ? -11.528 -9.030 5.397 1.00 56.22 141 SER A C 1
ATOM 1089 O O . SER A 1 141 ? -11.578 -8.581 4.253 1.00 56.22 141 SER A O 1
ATOM 1091 N N . GLY A 1 142 ? -10.372 -9.098 6.068 1.00 55.59 142 GLY A N 1
ATOM 1092 C CA . GLY A 1 142 ? -9.052 -8.756 5.518 1.00 55.59 142 GLY A CA 1
ATOM 1093 C C . GLY A 1 142 ? -8.294 -9.919 4.862 1.00 55.59 142 GLY A C 1
ATOM 1094 O O . GLY A 1 142 ? -7.168 -9.737 4.396 1.00 55.59 142 GLY A O 1
ATOM 1095 N N . VAL A 1 143 ? -8.873 -11.119 4.850 1.00 62.22 143 VAL A N 1
ATOM 1096 C CA . VAL A 1 143 ? -8.216 -12.354 4.417 1.00 62.22 143 VAL A CA 1
ATOM 1097 C C . VAL A 1 143 ? -8.723 -12.756 3.018 1.00 62.22 143 VAL A C 1
ATOM 1099 O O . VAL A 1 143 ? -9.923 -12.648 2.760 1.00 62.22 143 VAL A O 1
ATOM 1102 N N . PRO A 1 144 ? -7.857 -13.219 2.088 1.00 61.47 144 PRO A N 1
ATOM 1103 C CA . PRO A 1 144 ? -8.282 -13.696 0.771 1.00 61.47 144 PRO A CA 1
ATOM 1104 C C . PRO A 1 144 ? -9.384 -14.755 0.867 1.00 61.47 144 PRO A C 1
ATOM 1106 O O . PRO A 1 144 ? -9.325 -15.621 1.734 1.00 61.47 144 PRO A O 1
ATOM 1109 N N . ASP A 1 145 ? -10.342 -14.751 -0.063 1.00 60.19 145 ASP A N 1
ATOM 1110 C CA . ASP A 1 145 ? -11.566 -15.572 0.007 1.00 60.19 145 ASP A CA 1
ATOM 1111 C C . ASP A 1 145 ? -11.341 -17.056 0.330 1.00 60.19 145 ASP A C 1
ATOM 1113 O O . ASP A 1 145 ? -12.131 -17.665 1.049 1.00 60.19 145 ASP A O 1
ATOM 1117 N N . ARG A 1 146 ? -10.254 -17.647 -0.181 1.00 61.81 146 ARG A N 1
ATOM 1118 C CA . ARG A 1 146 ? -9.884 -19.043 0.096 1.00 61.81 146 ARG A CA 1
ATOM 1119 C C . ARG A 1 146 ? -9.474 -19.270 1.550 1.00 61.81 146 ARG A C 1
ATOM 1121 O O . ARG A 1 146 ? -9.889 -20.253 2.150 1.00 61.81 146 ARG A O 1
ATOM 1128 N N . GLU A 1 147 ? -8.653 -18.378 2.089 1.00 60.72 147 GLU A N 1
ATOM 1129 C CA . GLU A 1 147 ? -8.187 -18.414 3.477 1.00 60.72 147 GLU A CA 1
ATOM 1130 C C . GLU A 1 147 ? -9.339 -18.036 4.429 1.00 60.72 147 GLU A C 1
ATOM 1132 O O . GLU A 1 147 ? -9.519 -18.683 5.457 1.00 60.72 147 GLU A O 1
ATOM 1137 N N . ARG A 1 148 ? -10.186 -17.072 4.040 1.00 68.31 148 ARG A N 1
ATOM 1138 C CA . ARG A 1 148 ? -11.378 -16.649 4.787 1.00 68.31 148 ARG A CA 1
ATOM 1139 C C . ARG A 1 148 ? -12.373 -17.790 4.993 1.00 68.31 148 ARG A C 1
ATOM 1141 O O . ARG A 1 148 ? -12.737 -18.050 6.130 1.00 68.31 148 ARG A O 1
ATOM 1148 N N . ARG A 1 149 ? -12.733 -18.525 3.933 1.00 68.31 149 ARG A N 1
ATOM 1149 C CA . ARG A 1 149 ? -13.635 -19.690 4.048 1.00 68.31 149 ARG A CA 1
ATOM 1150 C C . ARG A 1 149 ? -13.084 -20.759 4.990 1.00 68.31 149 ARG A C 1
ATOM 1152 O O . ARG A 1 149 ? -13.818 -21.301 5.802 1.00 68.31 149 ARG A O 1
ATOM 1159 N N . LEU A 1 150 ? -11.782 -21.038 4.914 1.00 66.06 150 LEU A N 1
ATOM 1160 C CA . LEU A 1 150 ? -11.143 -22.018 5.794 1.00 66.06 150 LEU A CA 1
ATOM 1161 C C . LEU A 1 150 ? -11.137 -21.564 7.261 1.00 66.06 150 LEU A C 1
ATOM 1163 O O . LEU A 1 150 ? -11.283 -22.396 8.152 1.00 66.06 150 LEU A O 1
ATOM 1167 N N . LEU A 1 151 ? -10.982 -20.263 7.514 1.00 66.50 151 LEU A N 1
ATOM 1168 C CA . LEU A 1 151 ? -11.024 -19.685 8.857 1.00 66.50 151 LEU A CA 1
ATOM 1169 C C . LEU A 1 151 ? -12.449 -19.613 9.418 1.00 66.50 151 LEU A C 1
ATOM 1171 O O . LEU A 1 151 ? -12.638 -19.940 10.586 1.00 66.50 151 LEU A O 1
ATOM 1175 N N . GLU A 1 152 ? -13.444 -19.260 8.600 1.00 69.44 152 GLU A N 1
ATOM 1176 C CA . GLU A 1 152 ? -14.873 -19.322 8.951 1.00 69.44 152 GLU A CA 1
ATOM 1177 C C . GLU A 1 152 ? -15.263 -20.754 9.343 1.00 69.44 152 GLU A C 1
ATOM 1179 O O . GLU A 1 152 ? -15.799 -20.987 10.424 1.00 69.44 152 GLU A O 1
ATOM 1184 N N . GLU A 1 153 ? -14.864 -21.738 8.537 1.00 68.62 153 GLU A N 1
ATOM 1185 C CA . GLU A 1 153 ? -15.100 -23.155 8.812 1.00 68.62 153 GLU A CA 1
ATOM 1186 C C . GLU A 1 153 ? -14.379 -23.684 10.068 1.00 68.62 153 GLU A C 1
ATOM 1188 O O . GLU A 1 153 ? -14.803 -24.686 10.646 1.00 68.62 153 GLU A O 1
ATOM 1193 N N . VAL A 1 154 ? -13.255 -23.076 10.465 1.00 68.81 154 VAL A N 1
ATOM 1194 C CA . VAL A 1 154 ? -12.557 -23.384 11.727 1.00 68.81 154 VAL A CA 1
ATOM 1195 C C . VAL A 1 154 ? -13.242 -22.708 12.910 1.00 68.81 154 VAL A C 1
ATOM 1197 O O . VAL A 1 154 ? -13.304 -23.304 13.982 1.00 68.81 154 VAL A O 1
ATOM 1200 N N . LEU A 1 155 ? -13.788 -21.506 12.721 1.00 67.12 155 LEU A N 1
ATOM 1201 C CA . LEU A 1 155 ? -14.530 -20.780 13.751 1.00 67.12 155 LEU A CA 1
ATOM 1202 C C . LEU A 1 155 ? -15.853 -21.483 14.108 1.00 67.12 155 LEU A C 1
ATOM 1204 O O . LEU A 1 155 ? -16.271 -21.452 15.262 1.00 67.12 155 LEU A O 1
ATOM 1208 N N . GLU A 1 156 ? -16.478 -22.157 13.138 1.00 67.12 156 GLU A N 1
ATOM 1209 C CA . GLU A 1 156 ? -17.680 -22.982 13.339 1.00 67.12 156 GLU A CA 1
ATOM 1210 C C . GLU A 1 156 ? -17.400 -24.325 14.045 1.00 67.12 156 GLU A C 1
ATOM 1212 O O . GLU A 1 156 ? -18.315 -24.956 14.582 1.00 67.12 156 GLU A O 1
ATOM 1217 N N . LEU A 1 157 ? -16.142 -24.781 14.092 1.00 65.75 157 LEU A N 1
ATOM 1218 C CA . LEU A 1 157 ? -15.756 -26.018 14.774 1.00 65.75 157 LEU A CA 1
ATOM 1219 C C . LEU A 1 157 ? -15.574 -25.763 16.281 1.00 65.75 157 LEU A C 1
ATOM 1221 O O . LEU A 1 157 ? -14.571 -25.212 16.728 1.00 65.75 157 LEU A O 1
ATOM 1225 N N . THR A 1 158 ? -16.525 -26.219 17.101 1.00 56.06 158 THR A N 1
ATOM 1226 C CA . THR A 1 158 ? -16.412 -26.174 18.572 1.00 56.06 158 THR A CA 1
ATOM 1227 C C . THR A 1 158 ? -15.171 -26.914 19.095 1.00 56.06 158 THR A C 1
ATOM 1229 O O . THR A 1 158 ? -14.784 -27.957 18.564 1.00 56.06 158 THR A O 1
ATOM 1232 N N . ALA A 1 159 ? -14.597 -26.416 20.200 1.00 56.56 159 ALA A N 1
ATOM 1233 C CA . ALA A 1 159 ? -13.311 -26.812 20.802 1.00 56.56 159 ALA A CA 1
ATOM 1234 C C . ALA A 1 159 ? -13.081 -28.323 21.069 1.00 56.56 159 ALA A C 1
ATOM 1236 O O . ALA A 1 159 ? -11.955 -28.727 21.365 1.00 56.56 159 ALA A O 1
ATOM 1237 N N . GLY A 1 160 ? -14.109 -29.169 20.951 1.00 54.44 160 GLY A N 1
ATOM 1238 C CA . GLY A 1 160 ? -14.007 -30.626 21.073 1.00 54.44 160 GLY A CA 1
ATOM 1239 C C . GLY A 1 160 ? -13.475 -31.349 19.827 1.00 54.44 160 GLY A C 1
ATOM 1240 O O . GLY A 1 160 ? -12.996 -32.475 19.946 1.00 54.44 160 GLY A O 1
ATOM 1241 N N . ASP A 1 161 ? -13.489 -30.726 18.643 1.00 58.88 161 ASP A N 1
ATOM 1242 C CA . ASP A 1 161 ? -13.269 -31.425 17.363 1.00 58.88 161 ASP A CA 1
ATOM 1243 C C . ASP A 1 161 ? -11.826 -31.285 16.824 1.00 58.88 161 ASP A C 1
ATOM 1245 O O . ASP A 1 161 ? -11.562 -31.036 15.643 1.00 58.88 161 ASP A O 1
ATOM 1249 N N . ARG A 1 162 ? -10.841 -31.460 17.720 1.00 55.78 162 ARG A N 1
ATOM 1250 C CA . ARG A 1 162 ? -9.392 -31.268 17.472 1.00 55.78 162 ARG A CA 1
ATOM 1251 C C . ARG A 1 162 ? -8.863 -32.014 16.235 1.00 55.78 162 ARG A C 1
ATOM 1253 O O . ARG A 1 162 ? -7.925 -31.548 15.591 1.00 55.78 162 ARG A O 1
ATOM 1260 N N . ARG A 1 163 ? -9.477 -33.152 15.880 1.00 61.09 163 ARG A N 1
ATOM 1261 C CA . ARG A 1 163 ? -9.119 -33.971 14.705 1.00 61.09 163 ARG A CA 1
ATOM 1262 C C . ARG A 1 163 ? -9.479 -33.318 13.365 1.00 61.09 163 ARG A C 1
ATOM 1264 O O . ARG A 1 163 ? -8.853 -33.647 12.365 1.00 61.09 163 ARG A O 1
ATOM 1271 N N . ARG A 1 164 ? -10.453 -32.401 13.331 1.00 60.62 164 ARG A N 1
ATOM 1272 C CA . ARG A 1 164 ? -10.884 -31.685 12.114 1.00 60.62 164 ARG A CA 1
ATOM 1273 C C . ARG A 1 164 ? -10.260 -30.298 11.976 1.00 60.62 164 ARG A C 1
ATOM 1275 O O . ARG A 1 164 ? -10.143 -29.798 10.863 1.00 60.62 164 ARG A O 1
ATOM 1282 N N . VAL A 1 165 ? -9.811 -29.713 13.086 1.00 61.97 165 VAL A N 1
ATOM 1283 C CA . VAL A 1 165 ? -9.169 -28.389 13.119 1.00 61.97 165 VAL A CA 1
ATOM 1284 C C . VAL A 1 165 ? -7.734 -28.432 12.575 1.00 61.97 165 VAL A C 1
ATOM 1286 O O . VAL A 1 165 ? -7.368 -27.581 11.768 1.00 61.97 165 VAL A O 1
ATOM 1289 N N . SER A 1 166 ? -6.935 -29.444 12.944 1.00 67.81 166 SER A N 1
ATOM 1290 C CA . SER A 1 166 ? -5.539 -29.589 12.483 1.00 67.81 166 SER A CA 1
ATOM 1291 C C . SER A 1 166 ? -5.376 -29.574 10.954 1.00 67.81 166 SER A C 1
ATOM 1293 O O . SER A 1 166 ? -4.614 -28.746 10.465 1.00 67.81 166 SER A O 1
ATOM 1295 N N . PRO A 1 167 ? -6.101 -30.399 10.168 1.00 72.81 167 PRO A N 1
ATOM 1296 C CA . PRO A 1 167 ? -5.922 -30.412 8.715 1.00 72.81 167 PRO A CA 1
ATOM 1297 C C . PRO A 1 167 ? -6.377 -29.111 8.036 1.00 72.81 167 PRO A C 1
ATOM 1299 O O . PRO A 1 167 ? -5.852 -28.755 6.983 1.00 72.81 167 PRO A O 1
ATOM 1302 N N . LYS A 1 168 ? -7.330 -28.372 8.624 1.00 67.44 168 LYS A N 1
ATOM 1303 C CA . LYS A 1 168 ? -7.764 -27.069 8.094 1.00 67.44 168 LYS A CA 1
ATOM 1304 C C . LYS A 1 168 ? -6.766 -25.956 8.411 1.00 67.44 168 LYS A C 1
ATOM 1306 O O . LYS A 1 168 ? -6.491 -25.134 7.543 1.00 67.44 168 LYS A O 1
ATOM 1311 N N . LEU A 1 169 ? -6.173 -25.960 9.607 1.00 69.12 169 LEU A N 1
ATOM 1312 C CA . LEU A 1 169 ? -5.064 -25.060 9.940 1.00 69.12 169 LEU A CA 1
ATOM 1313 C C . LEU A 1 169 ? -3.843 -25.325 9.051 1.00 69.12 169 LEU A C 1
ATOM 1315 O O . LEU A 1 169 ? -3.244 -24.372 8.558 1.00 69.12 169 LEU A O 1
ATOM 1319 N N . ASP A 1 170 ? -3.531 -26.592 8.769 1.00 71.38 170 ASP A N 1
ATOM 1320 C CA . ASP A 1 170 ? -2.485 -26.956 7.808 1.00 71.38 170 ASP A CA 1
ATOM 1321 C C . ASP A 1 170 ? -2.815 -26.454 6.394 1.00 71.38 170 ASP A C 1
ATOM 1323 O O . ASP A 1 170 ? -1.936 -25.945 5.699 1.00 71.38 170 ASP A O 1
ATOM 1327 N N . ALA A 1 171 ? -4.083 -26.516 5.971 1.00 71.19 171 ALA A N 1
ATOM 1328 C CA . ALA A 1 171 ? -4.515 -25.973 4.682 1.00 71.19 171 ALA A CA 1
ATOM 1329 C C . ALA A 1 171 ? -4.356 -24.443 4.599 1.00 71.19 171 ALA A C 1
ATOM 1331 O O . ALA A 1 171 ? -3.914 -23.929 3.568 1.00 71.19 171 ALA A O 1
ATOM 1332 N N . VAL A 1 172 ? -4.655 -23.712 5.679 1.00 70.25 172 VAL A N 1
ATOM 1333 C CA . VAL A 1 172 ? -4.413 -22.260 5.767 1.00 70.25 172 VAL A CA 1
ATOM 1334 C C . VAL A 1 172 ? -2.914 -21.959 5.744 1.00 70.25 172 VAL A C 1
ATOM 1336 O O . VAL A 1 172 ? -2.469 -21.122 4.959 1.00 70.25 172 VAL A O 1
ATOM 1339 N N . ALA A 1 173 ? -2.111 -22.673 6.535 1.00 67.56 173 ALA A N 1
ATOM 1340 C CA . ALA A 1 173 ? -0.658 -22.513 6.552 1.00 67.56 173 ALA A CA 1
ATOM 1341 C C . ALA A 1 173 ? -0.038 -22.785 5.170 1.00 67.56 173 ALA A C 1
ATOM 1343 O O . ALA A 1 173 ? 0.840 -22.046 4.719 1.00 67.56 173 ALA A O 1
ATOM 1344 N N . MET A 1 174 ? -0.540 -23.798 4.461 1.00 71.69 174 MET A N 1
ATOM 1345 C CA . MET A 1 174 ? -0.119 -24.125 3.103 1.00 71.69 174 MET A CA 1
ATOM 1346 C C . MET A 1 174 ? -0.504 -23.026 2.106 1.00 71.69 174 MET A C 1
ATOM 1348 O O . MET A 1 174 ? 0.320 -22.638 1.280 1.00 71.69 174 MET A O 1
ATOM 1352 N N . ALA A 1 175 ? -1.717 -22.471 2.200 1.00 67.19 175 ALA A N 1
ATOM 1353 C CA . ALA A 1 175 ? -2.153 -21.362 1.349 1.00 67.19 175 ALA A CA 1
ATOM 1354 C C . ALA A 1 175 ? -1.283 -20.107 1.546 1.00 67.19 175 ALA A C 1
ATOM 1356 O O . ALA A 1 175 ? -0.820 -19.515 0.566 1.00 67.19 175 ALA A O 1
ATOM 1357 N N . ILE A 1 176 ? -0.984 -19.762 2.802 1.00 64.25 176 ILE A N 1
ATOM 1358 C CA . ILE A 1 176 ? -0.099 -18.644 3.153 1.00 64.25 176 ILE A CA 1
ATOM 1359 C C . ILE A 1 176 ? 1.308 -18.879 2.594 1.00 64.25 176 ILE A C 1
ATOM 1361 O O . ILE A 1 176 ? 1.892 -17.982 1.981 1.00 64.25 176 ILE A O 1
ATOM 1365 N N . ARG A 1 177 ? 1.847 -20.092 2.759 1.00 71.12 177 ARG A N 1
ATOM 1366 C CA . ARG A 1 177 ? 3.185 -20.449 2.279 1.00 71.12 177 ARG A CA 1
ATOM 1367 C C . ARG A 1 177 ? 3.289 -20.387 0.757 1.00 71.12 177 ARG A C 1
ATOM 1369 O O . ARG A 1 177 ? 4.226 -19.773 0.254 1.00 71.12 177 ARG A O 1
ATOM 1376 N N . ILE A 1 178 ? 2.315 -20.937 0.032 1.00 71.88 178 ILE A N 1
ATOM 1377 C CA . ILE A 1 178 ? 2.274 -20.874 -1.437 1.00 71.88 178 ILE A CA 1
ATOM 1378 C C . ILE A 1 178 ? 2.255 -19.418 -1.897 1.00 71.88 178 ILE A C 1
ATOM 1380 O O . ILE A 1 178 ? 3.038 -19.028 -2.761 1.00 71.88 178 ILE A O 1
ATOM 1384 N N . ARG A 1 179 ? 1.408 -18.576 -1.298 1.00 69.62 179 ARG A N 1
ATOM 1385 C CA . ARG A 1 179 ? 1.355 -17.150 -1.633 1.00 69.62 179 ARG A CA 1
ATOM 1386 C C . ARG A 1 179 ? 2.698 -16.462 -1.381 1.00 69.62 179 ARG A C 1
ATOM 1388 O O . ARG A 1 179 ? 3.131 -15.670 -2.216 1.00 69.62 179 ARG A O 1
ATOM 1395 N N . HIS A 1 180 ? 3.357 -16.767 -0.266 1.00 67.62 180 HIS A N 1
ATOM 1396 C CA . HIS A 1 180 ? 4.668 -16.209 0.052 1.00 67.62 180 HIS A CA 1
ATOM 1397 C C . HIS A 1 180 ? 5.731 -16.630 -0.973 1.00 67.62 180 HIS A C 1
ATOM 1399 O O . HIS A 1 180 ? 6.412 -15.766 -1.522 1.00 67.62 180 HIS A O 1
ATOM 1405 N N . GLU A 1 181 ? 5.795 -17.920 -1.317 1.00 67.44 181 GLU A N 1
ATOM 1406 C CA . GLU A 1 181 ? 6.687 -18.448 -2.359 1.00 67.44 181 GLU A CA 1
ATOM 1407 C C . GLU A 1 181 ? 6.404 -17.800 -3.724 1.00 67.44 181 GLU A C 1
ATOM 1409 O O . GLU A 1 181 ? 7.336 -17.417 -4.426 1.00 67.44 181 GLU A O 1
ATOM 1414 N N . THR A 1 182 ? 5.133 -17.580 -4.076 1.00 65.38 182 THR A N 1
ATOM 1415 C CA . THR A 1 182 ? 4.752 -16.950 -5.354 1.00 65.38 182 THR A CA 1
ATOM 1416 C C . THR A 1 182 ? 5.206 -15.489 -5.421 1.00 65.38 182 THR A C 1
ATOM 1418 O O . THR A 1 182 ? 5.743 -15.038 -6.433 1.00 65.38 182 THR A O 1
ATOM 1421 N N . VAL A 1 183 ? 5.015 -14.732 -4.335 1.00 62.06 183 VAL A N 1
ATOM 1422 C CA . VAL A 1 183 ? 5.458 -13.331 -4.239 1.00 62.06 183 VAL A CA 1
ATOM 1423 C C . VAL A 1 183 ? 6.982 -13.243 -4.283 1.00 62.06 183 VAL A C 1
ATOM 1425 O O . VAL A 1 183 ? 7.532 -12.384 -4.976 1.00 62.06 183 VAL A O 1
ATOM 1428 N N . GLU A 1 184 ? 7.674 -14.143 -3.590 1.00 65.62 184 GLU A N 1
ATOM 1429 C CA . GLU A 1 184 ? 9.131 -14.181 -3.581 1.00 65.62 184 GLU A CA 1
ATOM 1430 C C . GLU A 1 184 ? 9.698 -14.592 -4.947 1.00 65.62 184 GLU A C 1
ATOM 1432 O O . GLU A 1 184 ? 10.662 -13.992 -5.428 1.00 65.62 184 GLU A O 1
ATOM 1437 N N . GLN A 1 185 ? 9.065 -15.552 -5.623 1.00 66.56 185 GLN A N 1
ATOM 1438 C CA . GLN A 1 185 ? 9.432 -15.978 -6.968 1.00 66.56 185 GLN A CA 1
ATOM 1439 C C . GLN A 1 185 ? 9.246 -14.846 -7.986 1.00 66.56 185 GLN A C 1
ATOM 1441 O O . GLN A 1 185 ? 10.180 -14.547 -8.731 1.00 66.56 185 GLN A O 1
ATOM 1446 N N . LEU A 1 186 ? 8.120 -14.126 -7.946 1.00 54.34 186 LEU A N 1
ATOM 1447 C CA . LEU A 1 186 ? 7.902 -12.916 -8.752 1.00 54.34 186 LEU A CA 1
ATOM 1448 C C . LEU A 1 186 ? 8.949 -11.826 -8.452 1.00 54.34 186 LEU A C 1
ATOM 1450 O O . LEU A 1 186 ? 9.421 -11.130 -9.359 1.00 54.34 186 LEU A O 1
ATOM 1454 N N . GLY A 1 187 ? 9.364 -11.688 -7.190 1.00 58.03 187 GLY A N 1
ATOM 1455 C CA . GLY A 1 187 ? 10.456 -10.803 -6.779 1.00 58.03 187 GLY A CA 1
ATOM 1456 C C . GLY A 1 187 ? 11.811 -11.206 -7.374 1.00 58.03 187 GLY A C 1
ATOM 1457 O O . GLY A 1 187 ? 12.525 -10.371 -7.933 1.00 58.03 187 GLY A O 1
ATOM 1458 N N . ARG A 1 188 ? 12.158 -12.496 -7.325 1.00 58.25 188 ARG A N 1
ATOM 1459 C CA . ARG A 1 188 ? 13.417 -13.028 -7.876 1.00 58.25 188 ARG A CA 1
ATOM 1460 C C . ARG A 1 188 ? 13.450 -12.978 -9.404 1.00 58.25 188 ARG A C 1
ATOM 1462 O O . ARG A 1 188 ? 14.479 -12.610 -9.972 1.00 58.25 188 ARG A O 1
ATOM 1469 N N . GLU A 1 189 ? 12.348 -13.305 -10.075 1.00 56.81 189 GLU A N 1
ATOM 1470 C CA . GLU A 1 189 ? 12.235 -13.254 -11.539 1.00 56.81 189 GLU A CA 1
ATOM 1471 C C . GLU A 1 189 ? 12.327 -11.817 -12.059 1.00 56.81 189 GLU A C 1
ATOM 1473 O O . GLU A 1 189 ? 13.045 -11.545 -13.028 1.00 56.81 189 GLU A O 1
ATOM 1478 N N . SER A 1 190 ? 11.686 -10.869 -11.371 1.00 51.47 190 SER A N 1
ATOM 1479 C CA . SER A 1 190 ? 11.805 -9.450 -11.716 1.00 51.47 190 SER A CA 1
ATOM 1480 C C . SER A 1 190 ? 13.213 -8.901 -11.451 1.00 51.47 190 SER A C 1
ATOM 1482 O O . SER A 1 190 ? 13.732 -8.146 -12.276 1.00 51.47 190 SER A O 1
ATOM 1484 N N . GLY A 1 191 ? 13.880 -9.339 -10.378 1.00 59.16 191 GLY A N 1
ATOM 1485 C CA . GLY A 1 191 ? 15.282 -9.019 -10.098 1.00 59.16 191 GLY A CA 1
ATOM 1486 C C . GLY A 1 191 ? 16.256 -9.546 -11.159 1.00 59.16 191 GLY A C 1
ATOM 1487 O O . GLY A 1 191 ? 17.095 -8.788 -11.650 1.00 59.16 191 GLY A O 1
ATOM 1488 N N . ARG A 1 192 ? 16.119 -10.816 -11.573 1.00 55.69 192 ARG A N 1
ATOM 1489 C CA . ARG A 1 192 ? 16.944 -11.423 -12.641 1.00 55.69 192 ARG A CA 1
ATOM 1490 C C . ARG A 1 192 ? 16.691 -10.796 -14.009 1.00 55.69 192 ARG A C 1
ATOM 1492 O O . ARG A 1 192 ? 17.635 -10.581 -14.763 1.00 55.69 192 ARG A O 1
ATOM 1499 N N . SER A 1 193 ? 15.443 -10.455 -14.321 1.00 56.12 193 SER A N 1
ATOM 1500 C CA . SER A 1 193 ? 15.107 -9.778 -15.580 1.00 56.12 193 SER A CA 1
ATOM 1501 C C . SER A 1 193 ? 15.743 -8.387 -15.659 1.00 56.12 193 SER A C 1
ATOM 1503 O O . SER A 1 193 ? 16.259 -7.993 -16.703 1.00 56.12 193 SER A O 1
ATOM 1505 N N . LEU A 1 194 ? 15.781 -7.657 -14.539 1.00 57.84 194 LEU A N 1
ATOM 1506 C CA . LEU A 1 194 ? 16.430 -6.347 -14.467 1.00 57.84 194 LEU A CA 1
ATOM 1507 C C . LEU A 1 194 ? 17.960 -6.436 -14.573 1.00 57.84 194 LEU A C 1
ATOM 1509 O O . LEU A 1 194 ? 18.572 -5.568 -15.197 1.00 57.84 194 LEU A O 1
ATOM 1513 N N . THR A 1 195 ? 18.596 -7.467 -14.007 1.00 64.50 195 THR A N 1
ATOM 1514 C CA . THR A 1 195 ? 20.050 -7.651 -14.146 1.00 64.50 195 THR A CA 1
ATOM 1515 C C . THR A 1 195 ? 20.441 -8.092 -15.555 1.00 64.50 195 THR A C 1
ATOM 1517 O O . THR A 1 195 ? 21.392 -7.537 -16.103 1.00 64.50 195 THR A O 1
ATOM 1520 N N . LEU A 1 196 ? 19.684 -8.997 -16.185 1.00 68.06 196 LEU A N 1
ATOM 1521 C CA . LEU A 1 196 ? 19.874 -9.390 -17.589 1.00 68.06 196 LEU A CA 1
ATOM 1522 C C . LEU A 1 196 ? 19.721 -8.200 -18.544 1.00 68.06 196 LEU A C 1
ATOM 1524 O O . LEU A 1 196 ? 20.575 -7.993 -19.404 1.00 68.06 196 LEU A O 1
ATOM 1528 N N . ALA A 1 197 ? 18.698 -7.363 -18.347 1.00 70.69 197 ALA A N 1
ATOM 1529 C CA . ALA A 1 197 ? 18.509 -6.147 -19.140 1.00 70.69 197 ALA A CA 1
ATOM 1530 C C . ALA A 1 197 ? 19.692 -5.170 -19.003 1.00 70.69 197 ALA A C 1
ATOM 1532 O O . ALA A 1 197 ? 20.107 -4.535 -19.973 1.00 70.69 197 ALA A O 1
ATOM 1533 N N . ARG A 1 198 ? 20.280 -5.078 -17.806 1.00 72.25 198 ARG A N 1
ATOM 1534 C CA . ARG A 1 198 ? 21.429 -4.211 -17.526 1.00 72.25 198 ARG A CA 1
ATOM 1535 C C . ARG A 1 198 ? 22.719 -4.712 -18.191 1.00 72.25 198 ARG A C 1
ATOM 1537 O O . ARG A 1 198 ? 23.483 -3.895 -18.702 1.00 72.25 198 ARG A O 1
ATOM 1544 N N . TRP A 1 199 ? 22.936 -6.028 -18.241 1.00 70.50 199 TRP A N 1
ATOM 1545 C CA . TRP A 1 199 ? 24.043 -6.637 -18.992 1.00 70.50 199 TRP A CA 1
ATOM 1546 C C . TRP A 1 199 ? 23.858 -6.515 -20.507 1.00 70.50 199 TRP A C 1
ATOM 1548 O O . TRP A 1 199 ? 24.814 -6.189 -21.208 1.00 70.50 199 TRP A O 1
ATOM 1558 N N . GLY A 1 200 ? 22.629 -6.688 -21.003 1.00 70.69 200 GLY A N 1
ATOM 1559 C CA . GLY A 1 200 ? 22.300 -6.466 -22.413 1.00 70.69 200 GLY A CA 1
ATOM 1560 C C . GLY A 1 200 ? 22.617 -5.038 -22.863 1.00 70.69 200 GLY A C 1
ATOM 1561 O O . GLY A 1 200 ? 23.250 -4.847 -23.899 1.00 70.69 200 GLY A O 1
ATOM 1562 N N . TRP A 1 201 ? 22.277 -4.039 -22.040 1.00 73.81 201 TRP A N 1
ATOM 1563 C CA . TRP A 1 201 ? 22.595 -2.636 -22.322 1.00 73.81 201 TRP A CA 1
ATOM 1564 C C . TRP A 1 201 ? 24.107 -2.368 -22.387 1.00 73.81 201 TRP A C 1
ATOM 1566 O O . TRP A 1 201 ? 24.576 -1.750 -23.344 1.00 73.81 201 TRP A O 1
ATOM 1576 N N . LEU A 1 202 ? 24.883 -2.884 -21.424 1.00 73.31 202 LEU A N 1
ATOM 1577 C CA . LEU A 1 202 ? 26.352 -2.796 -21.433 1.00 73.31 202 LEU A CA 1
ATOM 1578 C C . LEU A 1 202 ? 26.955 -3.442 -22.689 1.00 73.31 202 LEU A C 1
ATOM 1580 O O . LEU A 1 202 ? 27.861 -2.868 -23.292 1.00 73.31 202 LEU A O 1
ATOM 1584 N N . GLY A 1 203 ? 26.412 -4.584 -23.119 1.00 71.38 203 GLY A N 1
ATOM 1585 C CA . GLY A 1 203 ? 26.807 -5.247 -24.361 1.00 71.38 203 GLY A CA 1
ATOM 1586 C C . GLY A 1 203 ? 26.549 -4.379 -25.594 1.00 71.38 203 GLY A C 1
ATOM 1587 O O . GLY A 1 203 ? 27.456 -4.163 -26.396 1.00 71.38 203 GLY A O 1
ATOM 1588 N N . THR A 1 204 ? 25.345 -3.811 -25.720 1.00 75.00 204 THR A N 1
ATOM 1589 C CA . THR A 1 204 ? 25.006 -2.926 -26.850 1.00 75.00 204 THR A CA 1
ATOM 1590 C C . THR A 1 204 ? 25.822 -1.633 -26.861 1.00 75.00 204 THR A C 1
ATOM 1592 O O . THR A 1 204 ? 26.258 -1.196 -27.925 1.00 75.00 204 THR A O 1
ATOM 1595 N N . ALA A 1 205 ? 26.094 -1.046 -25.692 1.00 72.94 205 ALA A N 1
ATOM 1596 C CA . ALA A 1 205 ? 26.923 0.150 -25.576 1.00 72.94 205 ALA A CA 1
ATOM 1597 C C . ALA A 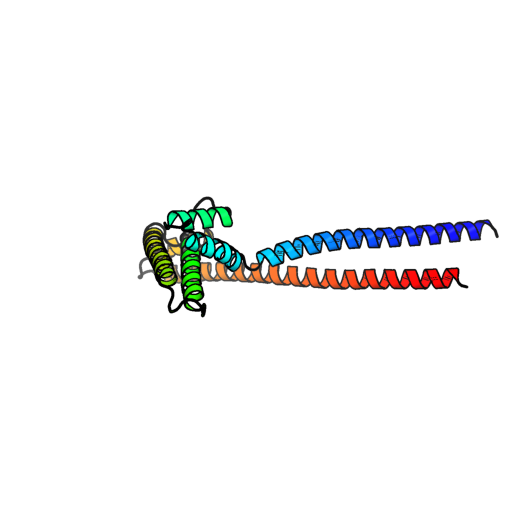1 205 ? 28.380 -0.138 -25.972 1.00 72.94 205 ALA A C 1
ATOM 1599 O O . ALA A 1 205 ? 28.968 0.615 -26.749 1.00 72.94 205 ALA A O 1
ATOM 1600 N N . GLY A 1 206 ? 28.939 -1.259 -25.505 1.00 73.88 206 GLY A N 1
ATOM 1601 C CA . GLY A 1 206 ? 30.280 -1.703 -25.883 1.00 73.88 206 GLY A CA 1
ATOM 1602 C C . GLY A 1 206 ? 30.404 -1.966 -27.384 1.00 73.88 206 GLY A C 1
ATOM 1603 O O . GLY A 1 206 ? 31.342 -1.484 -28.016 1.00 73.88 206 GLY A O 1
ATOM 1604 N N . PHE A 1 207 ? 29.424 -2.650 -27.980 1.00 73.81 207 PHE A N 1
ATOM 1605 C CA . PHE A 1 207 ? 29.407 -2.922 -29.419 1.00 73.81 207 PHE A CA 1
ATOM 1606 C C . PHE A 1 207 ? 29.305 -1.642 -30.261 1.00 73.81 207 PHE A C 1
ATOM 1608 O O . PHE A 1 207 ? 29.974 -1.518 -31.289 1.00 73.81 207 PHE A O 1
ATOM 1615 N N . SER A 1 208 ? 28.512 -0.665 -29.808 1.00 72.69 208 SER A N 1
ATOM 1616 C CA . SER A 1 208 ? 28.404 0.642 -30.461 1.00 72.69 208 SER A CA 1
ATOM 1617 C C . SER A 1 208 ? 29.735 1.395 -30.448 1.00 72.69 208 SER A C 1
ATOM 1619 O O . SER A 1 208 ? 30.130 1.935 -31.478 1.00 72.69 208 SER A O 1
ATOM 1621 N N . ILE A 1 209 ? 30.439 1.423 -29.313 1.00 72.88 209 ILE A N 1
ATOM 1622 C CA . ILE A 1 209 ? 31.755 2.073 -29.207 1.00 72.88 209 ILE A CA 1
ATOM 1623 C C . ILE A 1 209 ? 32.769 1.362 -30.106 1.00 72.88 209 ILE A C 1
ATOM 1625 O O . ILE A 1 209 ? 33.498 2.017 -30.848 1.00 72.88 209 ILE A O 1
ATOM 1629 N N . LEU A 1 210 ? 32.775 0.027 -30.093 1.00 71.50 210 LEU A N 1
ATOM 1630 C CA . LEU A 1 210 ? 33.678 -0.769 -30.919 1.00 71.50 210 LEU A CA 1
ATOM 1631 C C . LEU A 1 210 ? 33.443 -0.520 -32.415 1.00 71.50 210 LEU A C 1
ATOM 1633 O O . LEU A 1 210 ? 34.400 -0.366 -33.166 1.00 71.50 210 LEU A O 1
ATOM 1637 N N . SER A 1 211 ? 32.182 -0.406 -32.833 1.00 69.88 211 SER A N 1
ATOM 1638 C CA . SER A 1 211 ? 31.812 -0.102 -34.219 1.00 69.88 211 SER A CA 1
ATOM 1639 C C . SER A 1 211 ? 32.245 1.304 -34.646 1.00 69.88 211 SER A C 1
ATOM 1641 O O . SER A 1 211 ? 32.712 1.478 -35.769 1.00 69.88 211 SER A O 1
ATOM 1643 N N . ILE A 1 212 ? 32.157 2.300 -33.756 1.00 72.06 212 ILE A N 1
ATOM 1644 C CA . ILE A 1 212 ? 32.659 3.660 -34.020 1.00 72.06 212 ILE A CA 1
ATOM 1645 C C . ILE A 1 212 ? 34.181 3.648 -34.203 1.00 72.06 212 ILE A C 1
ATOM 1647 O O . ILE A 1 212 ? 34.688 4.240 -35.154 1.00 72.06 212 ILE A O 1
ATOM 1651 N N . ILE A 1 213 ? 34.908 2.947 -33.328 1.00 75.31 213 ILE A N 1
ATOM 1652 C CA . ILE A 1 213 ? 36.371 2.824 -33.412 1.00 75.31 213 ILE A CA 1
ATOM 1653 C C . ILE A 1 213 ? 36.775 2.120 -34.711 1.00 75.31 213 ILE A C 1
ATOM 1655 O O . ILE A 1 213 ? 37.663 2.600 -35.412 1.00 75.31 213 ILE A O 1
ATOM 1659 N N . LEU A 1 214 ? 36.104 1.018 -35.058 1.00 69.44 214 LEU A N 1
ATOM 1660 C CA . LEU A 1 214 ? 36.385 0.267 -36.281 1.00 69.44 214 LEU A CA 1
ATOM 1661 C C . LEU A 1 214 ? 36.090 1.099 -37.539 1.00 69.44 214 LEU A C 1
ATOM 1663 O O . LEU A 1 214 ? 36.866 1.069 -38.489 1.00 69.44 214 LEU A O 1
ATOM 1667 N N . GLY A 1 215 ? 35.005 1.880 -37.527 1.00 72.75 215 GLY A N 1
ATOM 1668 C CA . GLY A 1 215 ? 34.663 2.804 -38.610 1.00 72.75 215 GLY A CA 1
ATOM 1669 C C . GLY A 1 215 ? 35.692 3.924 -38.787 1.00 72.75 215 GLY A C 1
ATOM 1670 O O . GLY A 1 215 ? 36.064 4.235 -39.914 1.00 72.75 215 GLY A O 1
ATOM 1671 N N . LEU A 1 216 ? 36.204 4.488 -37.688 1.00 73.12 216 LEU A N 1
ATOM 1672 C CA . LEU A 1 216 ? 37.273 5.495 -37.722 1.00 73.12 216 LEU A CA 1
ATOM 1673 C C . LEU A 1 216 ? 38.595 4.923 -38.250 1.00 73.12 216 LEU A C 1
ATOM 1675 O O . LEU A 1 216 ? 39.252 5.566 -39.064 1.00 73.12 216 LEU A O 1
ATOM 1679 N N . LEU A 1 217 ? 38.960 3.707 -37.834 1.00 72.81 217 LEU A N 1
ATOM 1680 C CA . LEU A 1 217 ? 40.153 3.007 -38.324 1.00 72.81 217 LEU A CA 1
ATOM 1681 C C . LEU A 1 217 ? 40.060 2.663 -39.818 1.00 72.81 217 LEU A C 1
ATOM 1683 O O . LEU A 1 217 ? 41.064 2.744 -40.514 1.00 72.81 217 LEU A O 1
ATOM 1687 N N . ALA A 1 218 ? 38.869 2.324 -40.317 1.00 69.44 218 ALA A N 1
ATOM 1688 C CA . ALA A 1 218 ? 38.644 2.016 -41.730 1.00 69.44 218 ALA A CA 1
ATOM 1689 C C . ALA A 1 218 ? 38.592 3.257 -42.644 1.00 69.44 218 ALA A C 1
ATOM 1691 O O . ALA A 1 218 ? 38.816 3.123 -43.842 1.00 69.44 218 ALA A O 1
ATOM 1692 N N . LEU A 1 219 ? 38.285 4.448 -42.110 1.00 62.31 219 LEU A N 1
ATOM 1693 C CA . LEU A 1 219 ? 38.318 5.711 -42.867 1.00 62.31 219 LEU A CA 1
ATOM 1694 C C . LEU A 1 219 ? 39.687 6.413 -42.837 1.00 62.31 219 LEU A C 1
ATOM 1696 O O . LEU A 1 219 ? 39.922 7.298 -43.656 1.00 62.31 219 LEU A O 1
ATOM 1700 N N . GLY A 1 220 ? 40.547 6.078 -41.872 1.00 48.91 220 GLY A N 1
ATOM 1701 C CA . GLY A 1 220 ? 41.846 6.725 -41.663 1.00 48.91 220 GLY A CA 1
ATOM 1702 C C . GLY A 1 220 ? 43.063 5.953 -42.184 1.00 48.91 220 GLY A C 1
ATOM 1703 O O . GLY A 1 220 ? 44.181 6.410 -41.948 1.00 48.91 220 GLY A O 1
ATOM 1704 N N . GLY A 1 221 ? 42.861 4.799 -42.830 1.00 43.50 221 GLY A N 1
ATOM 1705 C CA . GLY A 1 221 ? 43.909 3.925 -43.376 1.00 43.50 221 GLY A CA 1
ATOM 1706 C C . GLY A 1 221 ? 43.875 3.807 -44.892 1.00 43.50 221 GLY A C 1
ATOM 1707 O O . GLY A 1 221 ? 42.785 3.990 -45.476 1.00 43.50 221 GLY A O 1
#

Foldseek 3Di:
DVVVVVVVVVVLVVVVVVLVVVVVVVVVVCVVVVVVVVVVVVVPCLLVVLLVVVLVCLLVVVDQALVSLVVSLCVSVVHPDDALVNLVSSLVSLVVSLVVLVPPPVHPPDVSSVVSSVSSVVSNVVSVVVSVVRCVVQPPRVPPPVLSVLVVVLVPDPPVPVVVNVVSVVVSVVVVVVVVVVVVVVVVVVVVVVVVVVVVVVVSVVVSVVSVVVSVVVVVD

Sequence (221 aa):
MVLTGVAWVVFVGGSIFLAGMAVALSAVFLRELSRVARMRRRRENPRSDFLKRLLPGVANGAIKEIGDVHNAYRMFFGLGVLTASHLEEIADFLRTAITRMASTPSGSSNPGSREKIQVVRELLAVNQRILEVELQCVPFSGVPDRERRLLEEVLELTAGDRRRVSPKLDAVAMAIRIRHETVEQLGRESGRSLTLARWGWLGTAGFSILSIILGLLALGG

Secondary structure (DSSP, 8-state):
-HHHHHHHHHHHHHHHHHHHHHHHHHHHHHHHHHHHHHHHHHTS-HHHHHHHHHHHHHHTTS--SHHHHHHHHHHHHT-SS--HHHHHHHHHHHHHHHHHHHH-TT-SS-HHHHHHHHHHHHHHHHHHHHHHHHHHHSTTTTS-HHHHHHHHHHHTS-TT-HHHHHHHHHHHHHHHHHHHHHHHHHHHHHHHHHHHHHHHHHHHHHHHHHHHHHHHHHH--